Protein AF-A0A9D7XNA3-F1 (afdb_monomer_lite)

Structure (mmCIF, N/CA/C/O backbone):
data_AF-A0A9D7XNA3-F1
#
_entry.id   AF-A0A9D7XNA3-F1
#
loop_
_atom_site.group_PDB
_atom_site.id
_atom_site.type_symbol
_atom_site.label_atom_id
_atom_site.label_alt_id
_atom_site.label_comp_id
_atom_site.label_asym_id
_atom_site.label_entity_id
_atom_site.label_seq_id
_atom_site.pdbx_PDB_ins_code
_atom_site.Cartn_x
_atom_site.Cartn_y
_atom_site.Cartn_z
_atom_site.occupancy
_atom_site.B_iso_or_equiv
_atom_site.auth_seq_id
_atom_site.auth_comp_id
_atom_site.auth_asym_id
_atom_site.auth_atom_id
_atom_site.pdbx_PDB_model_num
ATOM 1 N N . MET A 1 1 ? -0.626 -13.676 82.613 1.00 50.66 1 MET A N 1
ATOM 2 C CA . MET A 1 1 ? -0.462 -15.024 82.026 1.00 50.66 1 MET A CA 1
ATOM 3 C C . MET A 1 1 ? -0.026 -14.857 80.571 1.00 50.66 1 MET A C 1
ATOM 5 O O . MET A 1 1 ? -0.817 -14.361 79.783 1.00 50.66 1 MET A O 1
ATOM 9 N N . LYS A 1 2 ? 1.247 -15.118 80.228 1.00 54.44 2 LYS A N 1
ATOM 10 C CA . LYS A 1 2 ? 1.756 -14.980 78.846 1.00 54.44 2 LYS A CA 1
ATOM 11 C C . LYS A 1 2 ? 1.505 -16.292 78.104 1.00 54.44 2 LYS A C 1
ATOM 13 O O . LYS A 1 2 ? 2.104 -17.305 78.446 1.00 54.44 2 LYS A O 1
ATOM 18 N N . ILE A 1 3 ? 0.608 -16.273 77.123 1.00 65.31 3 ILE A N 1
ATOM 19 C CA . ILE A 1 3 ? 0.378 -17.411 76.230 1.00 65.31 3 ILE A CA 1
ATOM 20 C C . ILE A 1 3 ? 1.562 -17.462 75.260 1.00 65.31 3 ILE A C 1
ATOM 22 O O . ILE A 1 3 ? 1.722 -16.564 74.436 1.00 65.31 3 ILE A O 1
ATOM 26 N N . ILE A 1 4 ? 2.424 -18.471 75.397 1.00 68.06 4 ILE A N 1
ATOM 27 C CA . ILE A 1 4 ? 3.551 -18.695 74.486 1.00 68.06 4 ILE A CA 1
ATOM 28 C C . ILE A 1 4 ? 3.052 -19.623 73.370 1.00 68.06 4 ILE A C 1
ATOM 30 O O . ILE A 1 4 ? 2.702 -20.770 73.657 1.00 68.06 4 ILE A O 1
ATOM 34 N N . PRO A 1 5 ? 2.968 -19.157 72.113 1.00 64.31 5 PRO A N 1
ATOM 35 C CA . PRO A 1 5 ? 2.476 -19.977 71.015 1.00 64.31 5 PRO A CA 1
ATOM 36 C C . PRO A 1 5 ? 3.423 -21.149 70.726 1.00 64.31 5 PRO A C 1
ATOM 38 O O . PRO A 1 5 ? 4.647 -21.022 70.759 1.00 64.31 5 PRO A O 1
ATOM 41 N N . ASN A 1 6 ? 2.836 -22.309 70.432 1.00 73.12 6 ASN A N 1
ATOM 42 C CA . ASN A 1 6 ? 3.562 -23.549 70.183 1.00 73.12 6 ASN A CA 1
ATOM 43 C C . ASN A 1 6 ? 4.406 -23.433 68.900 1.00 73.12 6 ASN A C 1
ATOM 45 O O . ASN A 1 6 ? 3.877 -23.255 67.800 1.00 73.12 6 ASN A O 1
ATOM 49 N N . SER A 1 7 ? 5.725 -23.575 69.037 1.00 72.75 7 SER A N 1
ATOM 50 C CA . SER A 1 7 ? 6.695 -23.422 67.946 1.00 72.75 7 SER A CA 1
ATOM 51 C C . SER A 1 7 ? 6.478 -24.404 66.789 1.00 72.75 7 SER A C 1
ATOM 53 O O . SER A 1 7 ? 6.861 -24.108 65.657 1.00 72.75 7 SER A O 1
ATOM 55 N N . ARG A 1 8 ? 5.806 -25.541 67.030 1.00 74.00 8 ARG A N 1
ATOM 56 C CA . ARG A 1 8 ? 5.407 -26.483 65.970 1.00 74.00 8 ARG A CA 1
ATOM 57 C C . ARG A 1 8 ? 4.302 -25.925 65.068 1.00 74.00 8 ARG A C 1
ATOM 59 O O . ARG A 1 8 ? 4.358 -26.133 63.861 1.00 74.00 8 ARG A O 1
ATOM 66 N N . ILE A 1 9 ? 3.351 -25.174 65.627 1.00 72.25 9 ILE A N 1
ATOM 67 C CA . ILE A 1 9 ? 2.235 -24.567 64.879 1.00 72.25 9 ILE A CA 1
ATOM 68 C C . ILE A 1 9 ? 2.743 -23.389 64.037 1.00 72.25 9 ILE A C 1
ATOM 70 O O . ILE A 1 9 ? 2.392 -23.269 62.866 1.00 72.25 9 ILE A O 1
ATOM 74 N N . LEU A 1 10 ? 3.648 -22.576 64.594 1.00 70.12 10 LEU A N 1
ATOM 75 C CA . LEU A 1 10 ? 4.296 -21.474 63.871 1.00 70.12 10 LEU A CA 1
ATOM 76 C C . LEU A 1 10 ? 5.138 -21.967 62.684 1.00 70.12 10 LEU A C 1
ATOM 78 O O . LEU A 1 10 ? 5.072 -21.387 61.604 1.00 70.12 10 LEU A O 1
ATOM 82 N N . ARG A 1 11 ? 5.888 -23.066 62.852 1.00 72.00 11 ARG A N 1
ATOM 83 C CA . ARG A 1 11 ? 6.677 -23.672 61.764 1.00 72.00 11 ARG A CA 1
ATOM 84 C C . ARG A 1 11 ? 5.796 -24.279 60.671 1.00 72.00 11 ARG A C 1
ATOM 86 O O . ARG A 1 11 ? 6.085 -24.076 59.497 1.00 72.00 11 ARG A O 1
ATOM 93 N N . ALA A 1 12 ? 4.715 -24.971 61.039 1.00 73.12 12 ALA A N 1
ATOM 94 C CA . ALA A 1 12 ? 3.768 -25.529 60.072 1.00 73.12 12 ALA A CA 1
ATOM 95 C C . ALA A 1 12 ? 3.065 -24.429 59.258 1.00 73.12 12 ALA A C 1
ATOM 97 O O . ALA A 1 12 ? 2.968 -24.543 58.039 1.00 73.12 12 ALA A O 1
ATOM 98 N N . GLY A 1 13 ? 2.659 -23.331 59.909 1.00 71.69 13 GLY A N 1
ATOM 99 C CA . GLY A 1 13 ? 2.081 -22.169 59.232 1.00 71.69 13 GLY A CA 1
ATOM 100 C C . GLY A 1 13 ? 3.051 -21.503 58.254 1.00 71.69 13 GLY A C 1
ATOM 101 O O . GLY A 1 13 ? 2.657 -21.159 57.145 1.00 71.69 13 GLY A O 1
ATOM 102 N N . PHE A 1 14 ? 4.333 -21.387 58.618 1.00 74.00 14 PHE A N 1
ATOM 103 C CA . PHE A 1 14 ? 5.354 -20.792 57.748 1.00 74.00 14 PHE A CA 1
ATOM 104 C C . PHE A 1 14 ? 5.654 -21.650 56.507 1.00 74.00 14 PHE A C 1
ATOM 106 O O . PHE A 1 14 ? 5.863 -21.105 55.428 1.00 74.00 14 PHE A O 1
ATOM 113 N N . ILE A 1 15 ? 5.633 -22.983 56.641 1.00 76.56 15 ILE A N 1
ATOM 114 C CA . ILE A 1 15 ? 5.805 -23.925 55.519 1.00 76.56 15 ILE A CA 1
ATOM 115 C C . ILE A 1 15 ? 4.585 -23.902 54.584 1.00 76.56 15 ILE A C 1
ATOM 117 O O . ILE A 1 15 ? 4.739 -23.948 53.367 1.00 76.56 15 ILE A O 1
ATOM 121 N N . LEU A 1 16 ? 3.369 -23.791 55.130 1.00 73.50 16 LEU A N 1
ATOM 122 C CA . LEU A 1 16 ? 2.151 -23.695 54.319 1.00 73.50 16 LEU A CA 1
ATOM 123 C C . LEU A 1 16 ? 2.076 -22.362 53.558 1.00 73.50 16 LEU A C 1
ATOM 125 O O . LEU A 1 16 ? 1.731 -22.347 52.378 1.00 73.50 16 LEU A O 1
ATOM 129 N N . LEU A 1 17 ? 2.444 -21.253 54.209 1.00 70.75 17 LEU A N 1
ATOM 130 C CA . LEU A 1 17 ? 2.436 -19.921 53.600 1.00 70.75 17 LEU A CA 1
ATOM 131 C C . LEU A 1 17 ? 3.502 -19.786 52.498 1.00 70.75 17 LEU A C 1
ATOM 133 O O . LEU A 1 17 ? 3.235 -19.184 51.460 1.00 70.75 17 LEU A O 1
ATOM 137 N N . SER A 1 18 ? 4.685 -20.385 52.682 1.00 68.81 18 SER A N 1
ATOM 138 C CA . SER A 1 18 ? 5.731 -20.405 51.652 1.00 68.81 18 SER A CA 1
ATOM 139 C C . SER A 1 18 ? 5.371 -21.310 50.468 1.00 68.81 18 SER A C 1
ATOM 141 O O . SER A 1 18 ? 5.602 -20.921 49.324 1.00 68.81 18 SER A O 1
ATOM 143 N N . ALA A 1 19 ? 4.722 -22.456 50.703 1.00 68.56 19 ALA A N 1
ATOM 144 C CA . ALA A 1 19 ? 4.216 -23.319 49.633 1.00 68.56 19 ALA A CA 1
ATOM 145 C C . ALA A 1 19 ? 3.132 -22.628 48.777 1.00 68.56 19 ALA A C 1
ATOM 147 O O . ALA A 1 19 ? 3.155 -22.739 47.551 1.00 68.56 19 ALA A O 1
ATOM 148 N N . LEU A 1 20 ? 2.236 -21.851 49.399 1.00 65.81 20 LEU A N 1
ATOM 149 C CA . LEU A 1 20 ? 1.234 -21.025 48.707 1.00 65.81 20 LEU A CA 1
ATOM 150 C C . LEU A 1 20 ? 1.870 -19.919 47.847 1.00 65.81 20 LEU A C 1
ATOM 152 O O . LEU A 1 20 ? 1.400 -19.651 46.741 1.00 65.81 20 LEU A O 1
ATOM 156 N N . PHE A 1 21 ? 2.971 -19.318 48.308 1.00 62.66 21 PHE A N 1
ATOM 157 C CA . PHE A 1 21 ? 3.689 -18.287 47.552 1.00 62.66 21 PHE A CA 1
ATOM 158 C C . PHE A 1 21 ? 4.402 -18.858 46.310 1.00 62.66 21 PHE A C 1
ATOM 160 O O . PHE A 1 21 ? 4.405 -18.232 45.250 1.00 62.66 21 PHE A O 1
ATOM 167 N N . ILE A 1 22 ? 4.941 -20.081 46.401 1.00 61.72 22 ILE A N 1
ATOM 168 C CA . ILE A 1 22 ? 5.586 -20.777 45.271 1.00 61.72 22 ILE A CA 1
ATOM 169 C C . ILE A 1 22 ? 4.543 -21.234 44.231 1.00 61.72 22 ILE A C 1
ATOM 171 O O . ILE A 1 22 ? 4.798 -21.163 43.025 1.00 61.72 22 ILE A O 1
ATOM 175 N N . PHE A 1 23 ? 3.341 -21.628 44.669 1.00 60.78 23 PHE A N 1
ATOM 176 C CA . PHE A 1 23 ? 2.244 -22.008 43.767 1.00 60.78 23 PHE A CA 1
ATOM 177 C C . PHE A 1 23 ? 1.647 -20.802 43.017 1.00 60.78 23 PHE A C 1
ATOM 179 O O . PHE A 1 23 ? 1.258 -20.916 41.857 1.00 60.78 23 PHE A O 1
ATOM 186 N N . SER A 1 24 ? 1.633 -19.612 43.632 1.00 61.19 24 SER A N 1
ATOM 187 C CA . SER A 1 24 ? 1.176 -18.386 42.960 1.00 61.19 24 SER A CA 1
ATOM 188 C C . SER A 1 24 ? 2.161 -17.879 41.899 1.00 61.19 24 SER A C 1
ATOM 190 O O . SER A 1 24 ? 1.745 -17.229 40.944 1.00 61.19 24 SER A O 1
ATOM 192 N N . CYS A 1 25 ? 3.456 -18.184 42.031 1.00 54.12 25 CYS A N 1
ATOM 193 C CA . CYS A 1 25 ? 4.486 -17.721 41.095 1.00 54.12 25 CYS A CA 1
ATOM 194 C C . CYS A 1 25 ? 4.541 -18.550 39.793 1.00 54.12 25 CYS A C 1
ATOM 196 O O . CYS A 1 25 ? 5.100 -18.114 38.793 1.00 54.12 25 CYS A O 1
ATOM 198 N N . SER A 1 26 ? 3.925 -19.736 39.772 1.00 58.50 26 SER A N 1
ATOM 199 C CA . SER A 1 26 ? 3.979 -20.673 38.638 1.00 58.50 26 SER A CA 1
ATOM 200 C C . SER A 1 26 ? 2.817 -20.535 37.638 1.00 58.50 26 SER A C 1
ATOM 202 O O . SER A 1 26 ? 2.764 -21.276 36.659 1.00 58.50 26 SER A O 1
ATOM 204 N N . THR A 1 27 ? 1.908 -19.569 37.831 1.00 60.38 27 THR A N 1
ATOM 205 C CA . THR A 1 27 ? 0.751 -19.340 36.935 1.00 60.38 27 THR A CA 1
ATOM 206 C C . THR A 1 27 ? 0.835 -18.067 36.093 1.00 60.38 27 THR A C 1
ATOM 208 O O . THR A 1 27 ? -0.020 -17.846 35.237 1.00 60.38 27 THR A O 1
ATOM 211 N N . LEU A 1 28 ? 1.899 -17.272 36.234 1.00 58.75 28 LEU A N 1
ATOM 212 C CA . LEU A 1 28 ? 2.207 -16.201 35.287 1.00 58.75 28 LEU A CA 1
ATOM 213 C C . LEU A 1 28 ? 2.876 -16.803 34.048 1.00 58.75 28 LEU A C 1
ATOM 215 O O . LEU A 1 28 ? 4.090 -16.733 33.867 1.00 58.75 28 LEU A O 1
ATOM 219 N N . LYS A 1 29 ? 2.069 -17.405 33.172 1.00 54.81 29 LYS A N 1
ATOM 220 C CA . LYS A 1 29 ? 2.474 -17.557 31.777 1.00 54.81 29 LYS A CA 1
ATOM 221 C C . LYS A 1 29 ? 2.538 -16.153 31.189 1.00 54.81 29 LYS A C 1
ATOM 223 O O . LYS A 1 29 ? 1.509 -15.520 30.969 1.00 54.81 29 LYS A O 1
ATOM 228 N N . TRP A 1 30 ? 3.752 -15.659 30.971 1.00 46.28 30 TRP A N 1
ATOM 229 C CA . TRP A 1 30 ? 3.968 -14.580 30.022 1.00 46.28 30 TRP A CA 1
ATOM 230 C C . TRP A 1 30 ? 3.595 -15.137 28.651 1.00 46.28 30 TRP A C 1
ATOM 232 O O . TRP A 1 30 ? 4.403 -15.792 27.994 1.00 46.28 30 TRP A O 1
ATOM 242 N N . GLU A 1 31 ? 2.338 -14.953 28.257 1.00 51.53 31 GLU A N 1
ATOM 243 C CA . GLU A 1 31 ? 1.930 -15.108 26.871 1.00 51.53 31 GLU A CA 1
ATOM 244 C C . GLU A 1 31 ? 2.642 -13.981 26.125 1.00 51.53 31 GLU A C 1
ATOM 246 O O . GLU A 1 31 ? 2.131 -12.870 25.978 1.00 51.53 31 GLU A O 1
ATOM 251 N N . SER A 1 32 ? 3.883 -14.229 25.700 1.00 50.12 32 SER A N 1
ATOM 252 C CA . SER A 1 32 ? 4.392 -13.476 24.577 1.00 50.12 32 SER A CA 1
ATOM 253 C C . SER A 1 32 ? 3.394 -13.770 23.474 1.00 50.12 32 SER A C 1
ATOM 255 O O . SER A 1 32 ? 3.330 -14.900 22.987 1.00 50.12 32 SER A O 1
ATOM 257 N N . THR A 1 33 ? 2.613 -12.778 23.073 1.00 54.09 33 THR A N 1
ATOM 258 C CA . THR A 1 33 ? 2.1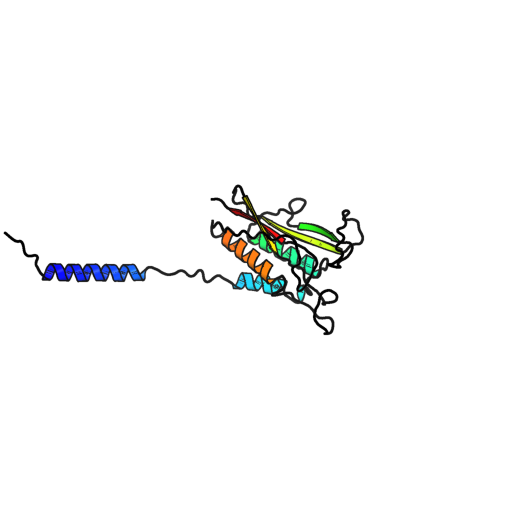33 -12.732 21.702 1.00 54.09 33 THR A CA 1
ATOM 259 C C . THR A 1 33 ? 3.400 -12.650 20.853 1.00 54.09 33 THR A C 1
ATOM 261 O O . THR A 1 33 ? 3.827 -11.561 20.480 1.00 54.09 33 THR A O 1
ATOM 264 N N . ALA A 1 34 ? 4.094 -13.780 20.685 1.00 48.84 34 ALA A N 1
ATOM 265 C CA . ALA A 1 34 ? 5.086 -13.970 19.654 1.00 48.84 34 ALA A CA 1
ATOM 266 C C . ALA A 1 34 ? 4.264 -13.789 18.393 1.00 48.84 34 ALA A C 1
ATOM 268 O O . ALA A 1 34 ? 3.437 -14.629 18.037 1.00 48.84 34 ALA A O 1
ATOM 269 N N . THR A 1 35 ? 4.333 -12.570 17.888 1.00 52.84 35 THR A N 1
ATOM 270 C CA . THR A 1 35 ? 3.519 -12.102 16.794 1.00 52.84 35 THR A CA 1
ATOM 271 C C . THR A 1 35 ? 3.779 -13.016 15.623 1.00 52.84 35 THR A C 1
ATOM 273 O O . THR A 1 35 ? 4.899 -13.497 15.425 1.00 52.84 35 THR A O 1
ATOM 276 N N . ASP A 1 36 ? 2.721 -13.325 14.884 1.00 60.00 36 ASP A N 1
ATOM 277 C CA . ASP A 1 36 ? 2.883 -14.026 13.630 1.00 60.00 36 ASP A CA 1
ATOM 278 C C . ASP A 1 36 ? 3.481 -13.047 12.608 1.00 60.00 36 ASP A C 1
ATOM 280 O O . ASP A 1 36 ? 2.840 -12.660 11.635 1.00 60.00 36 ASP A O 1
ATOM 284 N N . ASP A 1 37 ? 4.734 -12.629 12.839 1.00 63.75 37 ASP A N 1
ATOM 285 C CA . ASP A 1 37 ? 5.513 -11.726 11.988 1.00 63.75 37 ASP A CA 1
ATOM 286 C C . ASP A 1 37 ? 5.605 -12.270 10.552 1.00 63.75 37 ASP A C 1
ATOM 288 O O . ASP A 1 37 ? 6.003 -11.553 9.633 1.00 63.75 37 ASP A O 1
ATOM 292 N N . ARG A 1 38 ? 5.190 -13.529 10.321 1.00 80.88 38 ARG A N 1
ATOM 293 C CA . ARG A 1 38 ? 5.015 -14.107 8.989 1.00 80.88 38 ARG A CA 1
ATOM 294 C C . ARG A 1 38 ? 4.089 -13.260 8.124 1.00 80.88 38 ARG A C 1
ATOM 296 O O . ARG A 1 38 ? 4.372 -13.157 6.934 1.00 80.88 38 ARG A O 1
ATOM 303 N N . GLN A 1 39 ? 3.030 -12.646 8.665 1.00 91.69 39 GLN A N 1
ATOM 304 C CA . GLN A 1 39 ? 2.119 -11.850 7.836 1.00 91.69 39 GLN A CA 1
ATOM 305 C C . GLN A 1 39 ? 2.746 -10.515 7.419 1.00 91.69 39 GLN A C 1
ATOM 307 O O . GLN A 1 39 ? 2.755 -10.211 6.227 1.00 91.69 39 GLN A O 1
ATOM 312 N N . MET A 1 40 ? 3.350 -9.766 8.348 1.00 90.88 40 MET A N 1
ATOM 313 C CA . MET A 1 40 ? 4.076 -8.534 8.015 1.00 90.88 40 MET A CA 1
ATOM 314 C C . MET A 1 40 ? 5.215 -8.808 7.022 1.00 90.88 40 MET A C 1
ATOM 316 O O . MET A 1 40 ? 5.355 -8.110 6.017 1.00 90.88 40 MET A O 1
ATOM 320 N N . LEU A 1 41 ? 6.006 -9.859 7.256 1.00 94.00 41 LEU A N 1
ATOM 321 C CA . LEU A 1 41 ? 7.066 -10.264 6.332 1.00 94.00 41 LEU A CA 1
ATOM 322 C C . LEU A 1 41 ? 6.507 -10.715 4.979 1.00 94.00 41 LEU A C 1
ATOM 324 O O . LEU A 1 41 ? 7.141 -10.459 3.956 1.00 94.00 41 LEU A O 1
ATOM 328 N N . SER A 1 42 ? 5.331 -11.349 4.939 1.00 96.06 42 SER A N 1
ATOM 329 C CA . SER A 1 42 ? 4.644 -11.702 3.692 1.00 96.06 42 SER A CA 1
ATOM 330 C C . SER A 1 42 ? 4.208 -10.456 2.919 1.00 96.06 42 SER A C 1
ATOM 332 O O . SER A 1 42 ? 4.465 -10.378 1.716 1.00 96.06 42 SER A O 1
ATOM 334 N N . ASP A 1 43 ? 3.650 -9.460 3.611 1.00 95.75 43 ASP A N 1
ATOM 335 C CA . ASP A 1 43 ? 3.249 -8.177 3.033 1.00 95.75 43 ASP A CA 1
ATOM 336 C C . ASP A 1 43 ? 4.463 -7.450 2.429 1.00 95.75 43 ASP A C 1
ATOM 338 O O . ASP A 1 43 ? 4.445 -7.083 1.251 1.00 95.75 43 ASP A O 1
ATOM 342 N N . ILE A 1 44 ? 5.562 -7.342 3.185 1.00 96.12 44 ILE A N 1
ATOM 343 C CA . ILE A 1 44 ? 6.822 -6.750 2.707 1.00 96.12 44 ILE A CA 1
ATOM 344 C C . ILE A 1 44 ? 7.376 -7.545 1.520 1.00 96.12 44 ILE A C 1
ATOM 346 O O . ILE A 1 44 ? 7.751 -6.956 0.509 1.00 96.12 44 ILE A O 1
ATOM 350 N N . SER A 1 45 ? 7.398 -8.878 1.603 1.00 96.81 45 SER A N 1
ATOM 351 C CA . SER A 1 45 ? 7.947 -9.741 0.548 1.00 96.81 45 SER A CA 1
ATOM 352 C C . SER A 1 45 ? 7.155 -9.644 -0.752 1.00 96.81 45 SER A C 1
ATOM 354 O O . SER A 1 45 ? 7.741 -9.644 -1.835 1.00 96.81 45 SER A O 1
ATOM 356 N N . PHE A 1 46 ? 5.824 -9.559 -0.672 1.00 97.69 46 PHE A N 1
ATOM 357 C CA . PHE A 1 46 ? 4.984 -9.369 -1.848 1.00 97.69 46 PHE A CA 1
ATOM 358 C C . PHE A 1 46 ? 5.240 -8.001 -2.478 1.00 97.69 46 PHE A C 1
ATOM 360 O O . PHE A 1 46 ? 5.500 -7.919 -3.686 1.00 97.69 46 PHE A O 1
ATOM 367 N N . LEU A 1 47 ? 5.203 -6.944 -1.662 1.00 95.94 47 LEU A N 1
ATOM 368 C CA . LEU A 1 47 ? 5.415 -5.578 -2.121 1.00 95.94 47 LEU A CA 1
ATOM 369 C C . LEU A 1 47 ? 6.805 -5.434 -2.741 1.00 95.94 47 LEU A C 1
ATOM 371 O O . LEU A 1 47 ? 6.913 -4.932 -3.852 1.00 95.94 47 LEU A O 1
ATOM 375 N N . ALA A 1 48 ? 7.845 -5.984 -2.121 1.00 96.88 48 ALA A N 1
ATOM 376 C CA . ALA A 1 48 ? 9.216 -5.975 -2.623 1.00 96.88 48 ALA A CA 1
ATOM 377 C C . ALA A 1 48 ? 9.512 -7.038 -3.700 1.00 96.88 48 ALA A C 1
ATOM 379 O O . ALA A 1 48 ? 10.670 -7.269 -4.042 1.00 96.88 48 ALA A O 1
ATOM 380 N N . SER A 1 49 ? 8.504 -7.721 -4.246 1.00 97.44 49 SER A N 1
ATOM 381 C CA . SER A 1 49 ? 8.753 -8.785 -5.218 1.00 97.44 49 SER A CA 1
ATOM 382 C C . SER A 1 49 ? 9.054 -8.250 -6.622 1.00 97.44 49 SER A C 1
ATOM 384 O O . SER A 1 49 ? 8.438 -7.295 -7.106 1.00 97.44 49 SER A O 1
ATOM 386 N N . ASN A 1 50 ? 9.894 -8.982 -7.364 1.00 96.75 50 ASN A N 1
ATOM 387 C CA . ASN A 1 50 ? 10.166 -8.716 -8.784 1.00 96.75 50 ASN A CA 1
ATOM 388 C C . ASN A 1 50 ? 8.886 -8.691 -9.649 1.00 96.75 50 ASN A C 1
ATOM 390 O O . ASN A 1 50 ? 8.875 -8.088 -10.723 1.00 96.75 50 ASN A O 1
ATOM 394 N N . LYS A 1 51 ? 7.788 -9.313 -9.187 1.00 97.00 51 LYS A N 1
ATOM 395 C CA . LYS A 1 51 ? 6.480 -9.300 -9.869 1.00 97.00 51 LYS A CA 1
ATOM 396 C C . LYS A 1 51 ? 5.923 -7.884 -10.018 1.00 97.00 51 LYS A C 1
ATOM 398 O O . LYS A 1 51 ? 5.200 -7.619 -10.979 1.00 97.00 51 LYS A O 1
ATOM 403 N N . LEU A 1 52 ? 6.262 -6.995 -9.084 1.00 95.75 52 LEU A N 1
ATOM 404 C CA . LEU A 1 52 ? 5.823 -5.603 -9.074 1.00 95.75 52 LEU A CA 1
ATOM 405 C C . LEU A 1 52 ? 6.833 -4.655 -9.728 1.00 95.75 52 LEU A C 1
ATOM 407 O O . LEU A 1 52 ? 6.571 -3.459 -9.811 1.00 95.75 52 LEU A O 1
ATOM 411 N N . LYS A 1 53 ? 7.960 -5.181 -10.234 1.00 94.94 53 LYS A N 1
ATOM 412 C CA . LYS A 1 53 ? 8.951 -4.446 -11.039 1.00 94.94 53 LYS A CA 1
ATOM 413 C C . LYS A 1 53 ? 9.356 -3.099 -10.420 1.00 94.94 53 LYS A C 1
ATOM 415 O O . LYS A 1 53 ? 9.484 -2.110 -11.132 1.00 94.94 53 LYS A O 1
ATOM 420 N N . GLY A 1 54 ? 9.495 -3.068 -9.094 1.00 90.12 54 GLY A N 1
ATOM 421 C CA . GLY A 1 54 ? 9.902 -1.892 -8.326 1.00 90.12 54 GLY A CA 1
ATOM 422 C C . GLY A 1 54 ? 8.892 -0.747 -8.240 1.00 90.12 54 GLY A C 1
ATOM 423 O O . GLY A 1 54 ? 9.256 0.319 -7.768 1.00 90.12 54 GLY A O 1
ATOM 424 N N . ARG A 1 55 ? 7.635 -0.958 -8.657 1.00 91.62 55 ARG A N 1
ATOM 425 C CA . ARG A 1 55 ? 6.479 -0.108 -8.311 1.00 91.62 55 ARG A CA 1
ATOM 426 C C . ARG A 1 55 ? 6.654 1.386 -8.613 1.00 91.62 55 ARG A C 1
ATOM 428 O O . ARG A 1 55 ? 6.192 2.210 -7.838 1.00 91.62 55 ARG A O 1
ATOM 435 N N . THR A 1 56 ? 7.280 1.761 -9.729 1.00 87.50 56 THR A N 1
ATOM 436 C CA . THR A 1 56 ? 7.331 3.183 -10.120 1.00 87.50 56 THR A CA 1
ATOM 437 C C . THR A 1 56 ? 5.937 3.764 -10.240 1.00 87.50 56 THR A C 1
ATOM 439 O O . THR A 1 56 ? 5.030 3.078 -10.717 1.00 87.50 56 THR A O 1
ATOM 442 N N . PHE A 1 57 ? 5.781 5.021 -9.836 1.00 83.56 57 PHE A N 1
ATOM 443 C CA . PHE A 1 57 ? 4.528 5.749 -9.949 1.00 83.56 57 PHE A CA 1
ATOM 444 C C . PHE A 1 57 ? 3.864 5.579 -11.323 1.00 83.56 57 PHE A C 1
ATOM 446 O O . PHE A 1 57 ? 4.500 5.746 -12.366 1.00 83.56 57 PHE A O 1
ATOM 453 N N . GLY A 1 58 ? 2.585 5.203 -11.304 1.00 80.94 58 GLY A N 1
ATOM 454 C CA . GLY A 1 58 ? 1.764 4.953 -12.487 1.00 80.94 58 GLY A CA 1
ATOM 455 C C . GLY A 1 58 ? 2.166 3.755 -13.341 1.00 80.94 58 GLY A C 1
ATOM 456 O O . GLY A 1 58 ? 1.619 3.540 -14.423 1.00 80.94 58 GLY A O 1
ATOM 457 N N . SER A 1 59 ? 3.101 2.933 -12.866 1.00 87.44 59 SER A N 1
ATOM 458 C CA . SER A 1 59 ? 3.383 1.644 -13.485 1.00 87.44 59 SER A CA 1
ATOM 459 C C . SER A 1 59 ? 2.289 0.619 -13.153 1.00 87.44 59 SER A C 1
ATOM 461 O O . SER A 1 59 ? 1.666 0.678 -12.091 1.00 87.44 59 SER A O 1
ATOM 463 N N . PRO A 1 60 ? 2.130 -0.439 -13.970 1.00 93.31 60 PRO A N 1
ATOM 464 C CA . PRO A 1 60 ? 1.293 -1.582 -13.602 1.00 93.31 60 PRO A CA 1
ATOM 465 C C . PRO A 1 60 ? 1.699 -2.246 -12.273 1.00 93.31 60 PRO A C 1
ATOM 467 O O . PRO A 1 60 ? 0.893 -2.946 -11.664 1.00 93.31 60 PRO A O 1
ATOM 470 N N . GLY A 1 61 ? 2.957 -2.079 -11.845 1.00 93.62 61 GLY A N 1
ATOM 471 C CA . GLY A 1 61 ? 3.457 -2.576 -10.565 1.00 93.62 61 GLY A CA 1
ATOM 472 C C . GLY A 1 61 ? 2.926 -1.785 -9.372 1.00 93.62 61 GLY A C 1
ATOM 473 O O . GLY A 1 61 ? 2.536 -2.391 -8.379 1.00 93.62 61 GLY A O 1
ATOM 474 N N . GLU A 1 62 ? 2.862 -0.457 -9.494 1.00 90.50 62 GLU A N 1
ATOM 475 C CA . GLU A 1 62 ? 2.259 0.433 -8.494 1.00 90.50 62 GLU A CA 1
ATOM 476 C C . GLU A 1 62 ? 0.762 0.148 -8.355 1.00 90.50 62 GLU A C 1
ATOM 478 O O . GLU A 1 62 ? 0.289 -0.080 -7.243 1.00 90.50 62 GLU A O 1
ATOM 483 N N . LEU A 1 63 ? 0.037 0.005 -9.469 1.00 90.50 63 LEU A N 1
ATOM 484 C CA . LEU A 1 63 ? -1.376 -0.368 -9.418 1.00 90.50 63 LEU A CA 1
ATOM 485 C C . LEU A 1 63 ? -1.558 -1.714 -8.698 1.00 90.50 63 LEU A C 1
ATOM 487 O O . LEU A 1 63 ? -2.267 -1.787 -7.700 1.00 90.50 63 LEU A O 1
ATOM 491 N N . LYS A 1 64 ? -0.839 -2.770 -9.082 1.00 96.44 64 LYS A N 1
ATOM 492 C CA . LYS A 1 64 ? -0.946 -4.066 -8.384 1.00 96.44 64 LYS A CA 1
ATOM 493 C C . LYS A 1 64 ? -0.614 -3.988 -6.890 1.00 96.44 64 LYS A C 1
ATOM 495 O O . LYS A 1 64 ? -1.237 -4.692 -6.098 1.00 96.44 64 LYS A O 1
ATOM 500 N N . ALA A 1 65 ? 0.346 -3.149 -6.502 1.00 94.50 65 ALA A N 1
ATOM 501 C CA . ALA A 1 65 ? 0.654 -2.901 -5.097 1.00 94.50 65 ALA A CA 1
ATOM 502 C C . ALA A 1 65 ? -0.527 -2.236 -4.375 1.00 94.50 65 ALA A C 1
ATOM 504 O O . ALA A 1 65 ? -0.921 -2.687 -3.303 1.00 94.50 65 ALA A O 1
ATOM 505 N N . GLY A 1 66 ? -1.145 -1.225 -4.989 1.00 92.75 66 GLY A N 1
ATOM 506 C CA . GLY A 1 66 ? -2.320 -0.565 -4.429 1.00 92.75 66 GLY A CA 1
ATOM 507 C C . GLY A 1 66 ? -3.516 -1.510 -4.250 1.00 92.75 66 GLY A C 1
ATOM 508 O O . GLY A 1 66 ? -4.166 -1.482 -3.206 1.00 92.75 66 GLY A O 1
ATOM 509 N N . ASP A 1 67 ? -3.772 -2.398 -5.219 1.00 96.25 67 ASP A N 1
ATOM 510 C CA . ASP A 1 67 ? -4.839 -3.409 -5.110 1.00 96.25 67 ASP A CA 1
ATOM 511 C C . ASP A 1 67 ? -4.559 -4.402 -3.979 1.00 96.25 67 ASP A C 1
ATOM 513 O O . ASP A 1 67 ? -5.467 -4.776 -3.237 1.00 96.25 67 ASP A O 1
ATOM 517 N N . TYR A 1 68 ? -3.294 -4.799 -3.813 1.00 96.88 68 TYR A N 1
ATOM 518 C CA . TYR A 1 68 ? -2.878 -5.657 -2.709 1.00 96.88 68 TYR A CA 1
ATOM 519 C C . TYR A 1 68 ? -3.148 -5.003 -1.352 1.00 96.88 68 TYR A C 1
ATOM 521 O O . TYR A 1 68 ? -3.774 -5.620 -0.492 1.00 96.88 68 TYR A O 1
ATOM 529 N N . ILE A 1 69 ? -2.738 -3.743 -1.174 1.00 95.50 69 ILE A N 1
ATOM 530 C CA . ILE A 1 69 ? -2.938 -3.000 0.078 1.00 95.50 69 ILE A CA 1
ATOM 531 C C . ILE A 1 69 ? -4.433 -2.832 0.370 1.00 95.50 69 ILE A C 1
ATOM 533 O O . ILE A 1 69 ? -4.866 -3.085 1.492 1.00 95.50 69 ILE A O 1
ATOM 537 N N . ALA A 1 70 ? -5.244 -2.487 -0.635 1.00 92.75 70 ALA A N 1
ATOM 538 C CA . ALA A 1 70 ? -6.697 -2.404 -0.491 1.00 92.75 70 ALA A CA 1
ATOM 539 C C . ALA A 1 70 ? -7.317 -3.756 -0.084 1.00 92.75 70 ALA A C 1
ATOM 541 O O . ALA A 1 70 ? -8.181 -3.809 0.793 1.00 92.75 70 ALA A O 1
ATOM 542 N N . GLY A 1 71 ? -6.836 -4.860 -0.665 1.00 94.56 71 GLY A N 1
ATOM 543 C CA . GLY A 1 71 ? -7.233 -6.214 -0.281 1.00 94.56 71 GLY A CA 1
ATOM 544 C C . GLY A 1 71 ? -6.858 -6.553 1.163 1.00 94.56 71 GLY A C 1
ATOM 545 O O . GLY A 1 71 ? -7.680 -7.103 1.898 1.00 94.56 71 GLY A O 1
ATOM 546 N N . ARG A 1 72 ? -5.656 -6.169 1.611 1.00 94.69 72 ARG A N 1
ATOM 547 C CA . ARG A 1 72 ? -5.237 -6.315 3.013 1.00 94.69 72 ARG A CA 1
ATOM 548 C C . ARG A 1 72 ? -6.102 -5.466 3.944 1.00 94.69 72 ARG A C 1
ATOM 550 O O . ARG A 1 72 ? -6.599 -5.994 4.933 1.00 94.69 72 ARG A O 1
ATOM 557 N N . PHE A 1 73 ? -6.389 -4.209 3.605 1.00 91.94 73 PHE A N 1
ATOM 558 C CA . PHE A 1 73 ? -7.317 -3.364 4.367 1.00 91.94 73 PHE A CA 1
ATOM 559 C C . PHE A 1 73 ? -8.705 -3.998 4.501 1.00 91.94 73 PHE A C 1
ATOM 561 O O . PHE A 1 73 ? -9.257 -4.032 5.602 1.00 91.94 73 PHE A O 1
ATOM 568 N N . GLN A 1 74 ? -9.242 -4.568 3.420 1.00 93.00 74 GLN A N 1
ATOM 569 C CA . GLN A 1 74 ? -10.514 -5.286 3.454 1.00 93.00 74 GLN A CA 1
ATOM 570 C C . GLN A 1 74 ? -10.459 -6.525 4.364 1.00 93.00 74 GLN A C 1
ATOM 572 O O . GLN A 1 74 ? -11.363 -6.720 5.175 1.00 93.00 74 GLN A O 1
ATOM 577 N N . GLN A 1 75 ? -9.403 -7.343 4.280 1.00 92.25 75 GLN A N 1
ATOM 578 C CA . GLN A 1 75 ? -9.211 -8.519 5.148 1.00 92.25 75 GLN A CA 1
ATOM 579 C C . GLN A 1 75 ? -9.120 -8.127 6.631 1.00 92.25 75 GLN A C 1
ATOM 581 O O . GLN A 1 75 ? -9.675 -8.793 7.512 1.00 92.25 75 GLN A O 1
ATOM 586 N N . LEU A 1 76 ? -8.466 -6.998 6.898 1.00 87.19 76 LEU A N 1
ATOM 587 C CA . LEU A 1 76 ? -8.341 -6.403 8.222 1.00 87.19 76 LEU A CA 1
ATOM 588 C C . LEU A 1 76 ? -9.622 -5.673 8.677 1.00 87.19 76 LEU A C 1
ATOM 590 O O . LEU A 1 76 ? -9.705 -5.264 9.830 1.00 87.19 76 LEU A O 1
ATOM 594 N N . GLY A 1 77 ? -10.654 -5.570 7.834 1.00 88.19 77 GLY A N 1
ATOM 595 C CA . GLY A 1 77 ? -11.957 -4.998 8.190 1.00 88.19 77 GLY A CA 1
ATOM 596 C C . GLY A 1 77 ? -11.994 -3.468 8.242 1.00 88.19 77 GLY A C 1
ATOM 597 O O . GLY A 1 77 ? -12.930 -2.894 8.805 1.00 88.19 77 GLY A O 1
ATOM 598 N N . LEU A 1 78 ? -10.996 -2.799 7.664 1.00 87.38 78 LEU A N 1
ATOM 599 C CA . LEU A 1 78 ? -10.998 -1.347 7.525 1.00 87.38 78 LEU A CA 1
ATOM 600 C C . LEU A 1 78 ? -12.129 -0.933 6.572 1.00 87.38 78 LEU A C 1
ATOM 602 O O . LEU A 1 78 ? -12.567 -1.703 5.716 1.00 87.38 78 LEU A O 1
ATOM 606 N N . GLN A 1 79 ? -12.542 0.328 6.663 1.00 87.12 79 GLN A N 1
ATOM 607 C CA . GLN A 1 79 ? -13.507 0.943 5.756 1.00 87.12 79 GLN A CA 1
ATOM 608 C C . GLN A 1 79 ? -12.822 1.810 4.691 1.00 87.12 79 GLN A C 1
ATOM 610 O O . GLN A 1 79 ? -11.884 2.542 5.025 1.00 87.12 79 GLN A O 1
ATOM 615 N N . PRO A 1 80 ? -13.294 1.780 3.434 1.00 86.69 80 PRO A N 1
ATOM 616 C CA . PRO A 1 80 ? -12.761 2.622 2.373 1.00 86.69 80 PRO A CA 1
ATOM 617 C C . PRO A 1 80 ? -13.028 4.106 2.631 1.00 86.69 80 PRO A C 1
ATOM 619 O O . PRO A 1 80 ? -14.125 4.498 3.049 1.00 86.69 80 PRO A O 1
ATOM 622 N N . LYS A 1 81 ? -12.026 4.952 2.355 1.00 84.44 81 LYS A N 1
ATOM 623 C CA . LYS A 1 81 ? -12.177 6.415 2.421 1.00 84.44 81 LYS A CA 1
ATOM 624 C C . LYS A 1 81 ? -11.572 7.185 1.247 1.00 84.44 81 LYS A C 1
ATOM 626 O O . LYS A 1 81 ? -11.332 8.384 1.358 1.00 84.44 81 LYS A O 1
ATOM 631 N N . GLY A 1 82 ? -11.365 6.493 0.134 1.00 78.62 82 GLY A N 1
ATOM 632 C CA . GLY A 1 82 ? -11.080 7.099 -1.156 1.00 78.62 82 GLY A CA 1
ATOM 633 C C . GLY A 1 82 ? -12.337 7.641 -1.841 1.00 78.62 82 GLY A C 1
ATOM 634 O O . GLY A 1 82 ? -13.396 7.837 -1.237 1.00 78.62 82 GLY A O 1
ATOM 635 N N . GLU A 1 83 ? -12.204 7.890 -3.134 1.00 81.69 83 GLU A N 1
ATOM 636 C CA . GLU A 1 83 ? -13.239 8.463 -3.986 1.00 81.69 83 GLU A CA 1
ATOM 637 C C . GLU A 1 83 ? -14.377 7.464 -4.206 1.00 81.69 83 GLU A C 1
ATOM 639 O O . GLU A 1 83 ? -14.152 6.257 -4.315 1.00 81.69 83 GLU A O 1
ATOM 644 N N . ASN A 1 84 ? -15.614 7.966 -4.272 1.00 90.94 84 ASN A N 1
ATOM 645 C CA . ASN A 1 84 ? -16.817 7.184 -4.589 1.00 90.94 84 ASN A CA 1
ATOM 646 C C . ASN A 1 84 ? -17.009 5.918 -3.726 1.00 90.94 84 ASN A C 1
ATOM 648 O O . ASN A 1 84 ? -17.541 4.915 -4.193 1.00 90.94 84 ASN A O 1
ATOM 652 N N . GLY A 1 85 ? -16.562 5.951 -2.465 1.00 86.69 85 GLY A N 1
ATOM 653 C CA . GLY A 1 85 ? -16.661 4.810 -1.547 1.00 86.69 85 GLY A CA 1
ATOM 654 C C . GLY A 1 85 ? -15.643 3.696 -1.812 1.00 86.69 85 GLY A C 1
ATOM 655 O O . GLY A 1 85 ? -15.780 2.605 -1.264 1.00 86.69 85 GLY A O 1
ATOM 656 N N . THR A 1 86 ? -14.625 3.955 -2.634 1.00 89.31 86 THR A N 1
ATOM 657 C CA . THR A 1 86 ? -13.526 3.022 -2.904 1.00 89.31 86 THR A CA 1
ATOM 658 C C . THR A 1 86 ? -12.346 3.244 -1.955 1.00 89.31 86 THR A C 1
ATOM 660 O O . THR A 1 86 ? -12.309 4.186 -1.163 1.00 89.31 86 THR A O 1
ATOM 663 N N . TRP A 1 87 ? -11.343 2.374 -2.044 1.00 84.06 87 TRP A N 1
ATOM 664 C CA . TRP A 1 87 ? -10.068 2.525 -1.343 1.00 84.06 87 TRP A CA 1
ATOM 665 C C . TRP A 1 87 ? -9.140 3.566 -1.967 1.00 84.06 87 TRP A C 1
ATOM 667 O O . TRP A 1 87 ? -8.125 3.901 -1.362 1.00 84.06 87 TRP A O 1
ATOM 677 N N . PHE A 1 88 ? -9.457 4.053 -3.164 1.00 84.88 88 PHE A N 1
ATOM 678 C CA . PHE A 1 88 ? -8.499 4.740 -4.013 1.00 84.88 88 PHE A CA 1
ATOM 679 C C . PHE A 1 88 ? -8.824 6.219 -4.145 1.00 84.88 88 PHE A C 1
ATOM 681 O O . PHE A 1 88 ? -9.980 6.604 -4.293 1.00 84.88 88 PHE A O 1
ATOM 688 N N . GLN A 1 89 ? -7.787 7.043 -4.117 1.00 81.19 89 GLN A N 1
ATOM 689 C CA . GLN A 1 89 ? -7.856 8.440 -4.530 1.00 81.19 89 GLN A CA 1
ATOM 690 C C . GLN A 1 89 ? -6.917 8.608 -5.718 1.00 81.19 89 GLN A C 1
ATOM 692 O O . GLN A 1 89 ? -5.721 8.342 -5.584 1.00 81.19 89 GLN A O 1
ATOM 697 N N . ALA A 1 90 ? -7.450 9.004 -6.871 1.00 79.06 90 ALA A N 1
ATOM 698 C CA . ALA A 1 90 ? -6.651 9.156 -8.077 1.00 79.06 90 ALA A CA 1
ATOM 699 C C . ALA A 1 90 ? -5.674 10.338 -7.966 1.00 79.06 90 ALA A C 1
ATOM 701 O O . ALA A 1 90 ? -6.004 11.397 -7.433 1.00 79.06 90 ALA A O 1
ATOM 702 N N . LEU A 1 91 ? -4.468 10.165 -8.511 1.00 73.81 91 LEU A N 1
ATOM 703 C CA . LEU A 1 91 ? -3.453 11.209 -8.624 1.00 73.81 91 LEU A CA 1
ATOM 704 C C . LEU A 1 91 ? -2.973 11.306 -10.070 1.00 73.81 91 LEU A C 1
ATOM 706 O O . LEU A 1 91 ? -2.592 10.301 -10.669 1.00 73.81 91 LEU A O 1
ATOM 710 N N . ALA A 1 92 ? -2.941 12.523 -10.612 1.00 71.50 92 ALA A N 1
ATOM 711 C CA . ALA A 1 92 ? -2.385 12.812 -11.930 1.00 71.50 92 ALA A CA 1
ATOM 712 C C . ALA A 1 92 ? -1.222 13.805 -11.802 1.00 71.50 92 ALA A C 1
ATOM 714 O O . ALA A 1 92 ? -1.395 14.936 -11.334 1.00 71.50 92 ALA A O 1
ATOM 715 N N . VAL A 1 93 ? -0.034 13.391 -12.239 1.00 68.25 93 VAL A N 1
ATOM 716 C CA . VAL A 1 93 ? 1.181 14.214 -12.197 1.00 68.25 93 VAL A CA 1
ATOM 717 C C . VAL A 1 93 ? 1.688 14.427 -13.618 1.00 68.25 93 VAL A C 1
ATOM 719 O O . VAL A 1 93 ? 1.825 13.475 -14.386 1.00 68.25 93 VAL A O 1
ATOM 722 N N . LYS A 1 94 ? 1.970 15.682 -13.991 1.00 63.66 94 LYS A N 1
ATOM 723 C CA . LYS A 1 94 ? 2.500 15.997 -15.329 1.00 63.66 94 LYS A CA 1
ATOM 724 C C . LYS A 1 94 ? 3.974 15.637 -15.473 1.00 63.66 94 LYS A C 1
ATOM 726 O O . LYS A 1 94 ? 4.385 15.196 -16.540 1.00 63.66 94 LYS A O 1
ATOM 731 N N . ASN A 1 95 ? 4.755 15.829 -14.413 1.00 60.69 95 ASN A N 1
ATOM 732 C CA . ASN A 1 95 ? 6.186 15.562 -14.406 1.00 60.69 95 ASN A CA 1
ATOM 733 C C . ASN A 1 95 ? 6.570 14.706 -13.188 1.00 60.69 95 ASN A C 1
ATOM 735 O O . ASN A 1 95 ? 6.392 15.172 -12.062 1.00 60.69 95 ASN A O 1
ATOM 739 N N . PRO A 1 96 ? 7.118 13.492 -13.381 1.00 53.44 96 PRO A N 1
ATOM 740 C CA . PRO A 1 96 ? 7.588 12.660 -12.280 1.00 53.44 96 PRO A CA 1
ATOM 741 C C . PRO A 1 96 ? 8.860 13.186 -11.596 1.00 53.44 96 PRO A C 1
ATOM 743 O O . PRO A 1 96 ? 9.364 12.556 -10.674 1.00 53.44 96 PRO A O 1
ATOM 746 N N . ASN A 1 97 ? 9.429 14.310 -12.040 1.00 55.84 97 ASN A N 1
ATOM 747 C CA . ASN A 1 97 ? 10.598 14.881 -11.387 1.00 55.84 97 ASN A CA 1
ATOM 748 C C . ASN A 1 97 ? 10.250 15.395 -9.969 1.00 55.84 97 ASN A C 1
ATOM 750 O O . ASN A 1 97 ? 9.439 16.317 -9.836 1.00 55.84 97 ASN A O 1
ATOM 754 N N . PRO A 1 98 ? 10.909 14.886 -8.912 1.00 50.81 98 PRO A N 1
ATOM 755 C CA . PRO A 1 98 ? 10.643 15.277 -7.526 1.00 50.81 98 PRO A CA 1
ATOM 756 C C . PRO A 1 98 ? 10.954 16.726 -7.167 1.00 50.81 98 PRO A C 1
ATOM 758 O O . PRO A 1 98 ? 10.503 17.214 -6.132 1.00 50.81 98 PRO A O 1
ATOM 761 N N . HIS A 1 99 ? 11.729 17.424 -7.992 1.00 50.44 99 HIS A N 1
ATOM 762 C CA . HIS A 1 99 ? 12.093 18.819 -7.761 1.00 50.44 99 HIS A CA 1
ATOM 763 C C . HIS A 1 99 ? 11.148 19.808 -8.449 1.00 50.44 99 HIS A C 1
ATOM 765 O O . HIS A 1 99 ? 11.226 21.005 -8.183 1.00 50.44 99 HIS A O 1
ATOM 771 N N . THR A 1 100 ? 10.248 19.318 -9.307 1.00 51.94 100 THR A N 1
ATOM 772 C CA . THR A 1 100 ? 9.284 20.130 -10.062 1.00 51.94 100 THR A CA 1
ATOM 773 C C . THR A 1 100 ? 7.938 19.415 -10.199 1.00 51.94 100 THR A C 1
ATOM 775 O O . THR A 1 100 ? 7.328 19.425 -11.268 1.00 51.94 100 THR A O 1
ATOM 778 N N . VAL A 1 101 ? 7.469 18.775 -9.117 1.00 55.59 101 VAL A N 1
ATOM 779 C CA . VAL A 1 101 ? 6.180 18.066 -9.110 1.00 55.59 101 VAL A CA 1
ATOM 780 C C . VAL A 1 101 ? 5.052 19.055 -9.406 1.00 55.59 101 VAL A C 1
ATOM 782 O O . VAL A 1 101 ? 4.612 19.815 -8.543 1.00 55.59 101 VAL A O 1
ATOM 785 N N . GLU A 1 102 ? 4.568 19.026 -10.643 1.00 58.47 102 GLU A N 1
ATOM 786 C CA . GLU A 1 102 ? 3.375 19.742 -11.074 1.00 58.47 102 GLU A CA 1
ATOM 787 C C . GLU A 1 102 ? 2.188 18.778 -11.072 1.00 58.47 102 GLU A C 1
ATOM 789 O O . GLU A 1 102 ? 2.010 17.951 -11.977 1.00 58.47 102 GLU A O 1
ATOM 794 N N . PHE A 1 103 ? 1.365 18.884 -10.029 1.00 58.66 103 PHE A N 1
ATOM 795 C CA . PHE A 1 103 ? 0.083 18.192 -9.964 1.00 58.66 103 PHE A CA 1
ATOM 796 C C . PHE A 1 103 ? -0.860 18.763 -11.018 1.00 58.66 103 PHE A C 1
ATOM 798 O O . PHE A 1 103 ? -1.071 19.979 -11.088 1.00 58.66 103 PHE A O 1
ATOM 805 N N . SER A 1 104 ? -1.456 17.893 -11.834 1.00 53.47 104 SER A N 1
ATOM 806 C CA . SER A 1 104 ? -2.490 18.349 -12.752 1.00 53.47 104 SER A CA 1
ATOM 807 C C . SER A 1 104 ? -3.819 18.447 -12.019 1.00 53.47 104 SER A C 1
ATOM 809 O O . SER A 1 104 ? -4.300 17.461 -11.471 1.00 53.47 104 SER A O 1
ATOM 811 N N . LYS A 1 105 ? -4.449 19.627 -12.043 1.00 51.41 105 LYS A N 1
ATOM 812 C CA . LYS A 1 105 ? -5.819 19.803 -11.529 1.00 51.41 105 LYS A CA 1
ATOM 813 C C . LYS A 1 105 ? -6.880 19.101 -12.390 1.00 51.41 105 LYS A C 1
ATOM 815 O O . LYS A 1 105 ? -8.001 18.950 -11.924 1.00 51.41 105 LYS A O 1
ATOM 820 N N . ASN A 1 106 ? -6.525 18.663 -13.603 1.00 50.72 106 ASN A N 1
ATOM 821 C CA . ASN A 1 106 ? -7.398 17.895 -14.488 1.00 50.72 106 ASN A CA 1
ATOM 822 C C . ASN A 1 106 ? -6.843 16.483 -14.696 1.00 50.72 106 ASN A C 1
ATOM 824 O O . ASN A 1 106 ? -5.778 16.312 -15.298 1.00 50.72 106 ASN A O 1
ATOM 828 N N . SER A 1 107 ? -7.617 15.483 -14.270 1.00 49.91 107 SER A N 1
ATOM 829 C CA . SER A 1 107 ? -7.370 14.053 -14.502 1.00 49.91 107 SER A CA 1
ATOM 830 C C . SER A 1 107 ? -7.358 13.657 -15.989 1.00 49.91 107 SER A C 1
ATOM 832 O O . SER A 1 107 ? -6.941 12.551 -16.301 1.00 49.91 107 SER A O 1
ATOM 834 N N . ASP A 1 108 ? -7.734 14.566 -16.897 1.00 52.97 108 ASP A N 1
ATOM 835 C CA . ASP A 1 108 ? -7.745 14.386 -18.363 1.00 52.97 108 ASP A CA 1
ATOM 836 C C . ASP A 1 108 ? -6.403 14.719 -19.049 1.00 52.97 108 ASP A C 1
ATOM 838 O O . ASP A 1 108 ? -6.301 14.775 -20.274 1.00 52.97 108 ASP A O 1
ATOM 842 N N . SER A 1 109 ? -5.357 15.006 -18.273 1.00 51.97 109 SER A N 1
ATOM 843 C CA . SER A 1 109 ? -4.037 15.345 -18.819 1.00 51.97 109 SER A CA 1
ATOM 844 C C . SER A 1 109 ? -3.259 14.080 -19.164 1.00 51.97 109 SER A C 1
ATOM 846 O O . SER A 1 109 ? -3.314 13.117 -18.413 1.00 51.97 109 SER A O 1
ATOM 848 N N . THR A 1 110 ? -2.437 14.126 -20.211 1.00 55.84 110 THR A N 1
ATOM 849 C CA . THR A 1 110 ? -1.474 13.097 -20.663 1.00 55.84 110 THR A CA 1
ATOM 850 C C . THR A 1 110 ? -0.338 12.784 -19.659 1.00 55.84 110 THR A C 1
ATOM 852 O O . THR A 1 110 ? 0.799 12.544 -20.064 1.00 55.84 110 THR A O 1
ATOM 855 N N . GLY A 1 111 ? -0.597 12.892 -18.354 1.00 61.94 111 GLY A N 1
ATOM 856 C CA . GLY A 1 111 ? 0.364 12.710 -17.268 1.00 61.94 111 GLY A CA 1
ATOM 857 C C . GLY A 1 111 ? 0.464 11.261 -16.792 1.00 61.94 111 GLY A C 1
ATOM 858 O O . GLY A 1 111 ? -0.258 10.378 -17.249 1.00 61.94 111 GLY A O 1
ATOM 859 N N . LEU A 1 112 ? 1.370 11.012 -15.848 1.00 67.56 112 LEU A N 1
ATOM 860 C CA . LEU A 1 112 ? 1.417 9.734 -15.142 1.00 67.56 112 LEU A CA 1
ATOM 861 C C . LEU A 1 112 ? 0.288 9.694 -14.110 1.00 67.56 112 LEU A C 1
ATOM 863 O O . LEU A 1 112 ? 0.092 10.650 -13.352 1.00 67.56 112 LEU A O 1
ATOM 867 N N . HIS A 1 113 ? -0.437 8.579 -14.087 1.00 76.25 113 HIS A N 1
ATOM 868 C CA . HIS A 1 113 ? -1.558 8.356 -13.183 1.00 76.25 113 HIS A CA 1
ATOM 869 C C . HIS A 1 113 ? -1.195 7.288 -12.167 1.00 76.25 113 HIS A C 1
ATOM 871 O O . HIS A 1 113 ? -0.932 6.156 -12.553 1.00 76.25 113 HIS A O 1
ATOM 877 N N . GLY A 1 114 ? -1.242 7.628 -10.887 1.00 80.06 114 GLY A N 1
ATOM 878 C CA . GLY A 1 114 ? -1.204 6.651 -9.803 1.00 80.06 114 GLY A CA 1
ATOM 879 C C . GLY A 1 114 ? -2.327 6.933 -8.821 1.00 80.06 114 GLY A C 1
ATOM 880 O O . GLY A 1 114 ? -3.300 7.621 -9.149 1.00 80.06 114 GLY A O 1
ATOM 881 N N . ARG A 1 115 ? -2.219 6.397 -7.610 1.00 77.75 115 ARG A N 1
ATOM 882 C CA . ARG A 1 115 ? -3.275 6.544 -6.608 1.00 77.75 115 ARG A CA 1
ATOM 883 C C . ARG A 1 115 ? -2.721 6.567 -5.193 1.00 77.75 115 ARG A C 1
ATOM 885 O O . ARG A 1 115 ? -1.618 6.112 -4.947 1.00 77.75 115 ARG A O 1
ATOM 892 N N . ASN A 1 116 ? -3.503 7.095 -4.263 1.00 84.38 116 ASN A N 1
ATOM 893 C CA . ASN A 1 116 ? -3.353 6.773 -2.848 1.00 84.38 116 ASN A CA 1
ATOM 894 C C . ASN A 1 116 ? -4.280 5.597 -2.505 1.00 84.38 116 ASN A C 1
ATOM 896 O O . ASN A 1 116 ? -5.335 5.439 -3.129 1.00 84.38 116 ASN A O 1
ATOM 900 N N . VAL A 1 117 ? -3.927 4.823 -1.474 1.00 84.81 117 VAL A N 1
ATOM 901 C CA . VAL A 1 117 ? -4.797 3.801 -0.869 1.00 84.81 117 VAL A CA 1
ATOM 902 C C . VAL A 1 117 ? -5.136 4.224 0.558 1.00 84.81 117 VAL A C 1
ATOM 904 O O . VAL A 1 117 ? -4.237 4.445 1.367 1.00 84.81 117 VAL A O 1
ATOM 907 N N . ILE A 1 118 ? -6.425 4.368 0.876 1.00 85.62 118 ILE A N 1
ATOM 908 C CA . ILE A 1 118 ? -6.865 5.045 2.106 1.00 85.62 118 ILE A CA 1
ATOM 909 C C . ILE A 1 118 ? -7.676 4.116 3.010 1.00 85.62 118 ILE A C 1
ATOM 911 O O . ILE A 1 118 ? -8.872 3.914 2.798 1.00 85.62 118 ILE A O 1
ATOM 915 N N . GLY A 1 119 ? -6.994 3.631 4.050 1.00 85.00 119 GLY A N 1
ATOM 916 C CA . GLY A 1 119 ? -7.453 2.803 5.168 1.00 85.00 119 GLY A CA 1
ATOM 917 C C . GLY A 1 119 ? -8.212 3.582 6.244 1.00 85.00 119 GLY A C 1
ATOM 918 O O . GLY A 1 119 ? -7.680 4.584 6.723 1.00 85.00 119 GLY A O 1
ATOM 919 N N . PHE A 1 120 ? -9.377 3.124 6.726 1.00 83.06 120 PHE A N 1
ATOM 920 C CA . PHE A 1 120 ? -10.005 3.735 7.910 1.00 83.06 120 PHE A CA 1
ATOM 921 C C . PHE A 1 120 ? -10.494 2.726 8.951 1.00 83.06 120 PHE A C 1
ATOM 923 O O . PHE A 1 120 ? -11.318 1.863 8.656 1.00 83.06 120 PHE A O 1
ATOM 930 N N . ILE A 1 121 ? -10.038 2.891 10.195 1.00 81.88 121 ILE A N 1
ATOM 931 C CA . ILE A 1 121 ? -10.594 2.208 11.369 1.00 81.88 121 ILE A CA 1
ATOM 932 C C . ILE A 1 121 ? -11.377 3.235 12.189 1.00 81.88 121 ILE A C 1
ATOM 934 O O . ILE A 1 121 ? -10.803 4.180 12.737 1.00 81.88 121 ILE A O 1
ATOM 938 N N . ASP A 1 122 ? -12.694 3.047 12.283 1.00 78.06 122 ASP A N 1
ATOM 939 C CA . ASP A 1 122 ? -13.566 3.947 13.035 1.00 78.06 122 ASP A CA 1
ATOM 940 C C . ASP A 1 122 ? -13.860 3.424 14.445 1.00 78.06 122 ASP A C 1
ATOM 942 O O . ASP A 1 122 ? -14.746 2.593 14.645 1.00 78.06 122 ASP A O 1
ATOM 946 N N . HIS A 1 123 ? -13.157 3.962 15.440 1.00 77.75 123 HIS A N 1
ATOM 947 C CA . HIS A 1 123 ? -13.435 3.702 16.857 1.00 77.75 123 HIS A CA 1
ATOM 948 C C . HIS A 1 123 ? -14.309 4.779 17.525 1.00 77.75 123 HIS A C 1
ATOM 950 O O . HIS A 1 123 ? -14.393 4.817 18.752 1.00 77.75 123 HIS A O 1
ATOM 956 N N . LYS A 1 124 ? -14.957 5.673 16.760 1.00 79.19 124 LYS A N 1
ATOM 957 C CA . LYS A 1 124 ? -15.852 6.732 17.280 1.00 79.19 124 LYS A CA 1
ATOM 958 C C . LYS A 1 124 ? -15.216 7.685 18.308 1.00 79.19 124 LYS A C 1
ATOM 960 O O . LYS A 1 124 ? -15.905 8.258 19.151 1.00 79.19 124 LYS A O 1
ATOM 965 N N . ALA A 1 125 ? -13.904 7.859 18.262 1.00 73.81 125 ALA A N 1
ATOM 966 C CA . ALA A 1 125 ? -13.173 8.817 19.080 1.00 73.81 125 ALA A CA 1
ATOM 967 C C . ALA A 1 125 ? -13.153 10.220 18.438 1.00 73.81 125 ALA A C 1
ATOM 969 O O . ALA A 1 125 ? -13.344 10.355 17.227 1.00 73.81 125 ALA A O 1
ATOM 970 N N . PRO A 1 126 ? -12.943 11.276 19.243 1.00 71.19 126 PRO A N 1
ATOM 971 C CA . PRO A 1 126 ? -13.082 12.661 18.791 1.00 71.19 126 PRO A CA 1
ATOM 972 C C . PRO A 1 126 ? -11.935 13.122 17.887 1.00 71.19 126 PRO A C 1
ATOM 974 O O . PRO A 1 126 ? -12.091 14.086 17.142 1.00 71.19 126 PRO A O 1
ATOM 977 N N . LEU A 1 127 ? -10.786 12.442 17.949 1.00 68.19 127 LEU A N 1
ATOM 978 C CA . LEU A 1 127 ? -9.598 12.760 17.171 1.00 68.19 127 LEU A CA 1
ATOM 979 C C . LEU A 1 127 ? -9.186 11.601 16.274 1.00 68.19 127 LEU A C 1
ATOM 981 O O . LEU A 1 127 ? -9.593 10.449 16.423 1.00 68.19 127 LEU A O 1
ATOM 985 N N . THR A 1 128 ? -8.364 11.958 15.30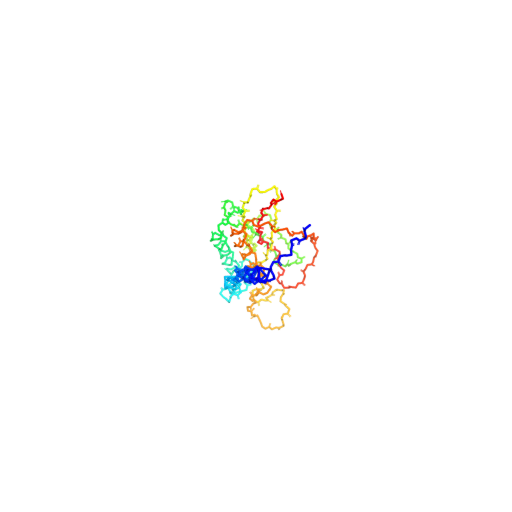3 1.00 67.81 128 THR A N 1
ATOM 986 C CA . THR A 1 128 ? -7.891 11.093 14.243 1.00 67.81 128 THR A CA 1
ATOM 987 C C . THR A 1 128 ? -6.388 11.225 14.111 1.00 67.81 128 THR A C 1
ATOM 989 O O . THR A 1 128 ? -5.881 12.332 13.961 1.00 67.81 128 THR A O 1
ATOM 992 N N . ILE A 1 129 ? -5.715 10.087 14.057 1.00 75.50 129 ILE A N 1
ATOM 993 C CA . ILE A 1 129 ? -4.323 9.955 13.653 1.00 75.50 129 ILE A CA 1
ATOM 994 C C . ILE A 1 129 ? -4.298 9.567 12.179 1.00 75.50 129 ILE A C 1
ATOM 996 O O . ILE A 1 129 ? -5.080 8.723 11.749 1.00 75.50 129 ILE A O 1
ATOM 1000 N N . ILE A 1 130 ? -3.407 10.190 11.416 1.00 76.44 130 ILE A N 1
ATOM 1001 C CA . ILE A 1 130 ? -3.112 9.832 10.031 1.00 76.44 130 ILE A CA 1
ATOM 1002 C C . ILE A 1 130 ? -1.700 9.257 10.012 1.00 76.44 130 ILE A C 1
ATOM 1004 O O . ILE A 1 130 ? -0.746 9.948 10.360 1.00 76.44 130 ILE A O 1
ATOM 1008 N N . LEU A 1 131 ? -1.581 7.993 9.625 1.00 80.94 131 LEU A N 1
ATOM 1009 C CA . LEU A 1 131 ? -0.312 7.315 9.396 1.00 80.94 131 LEU A CA 1
ATOM 1010 C C . LEU A 1 131 ? -0.087 7.225 7.895 1.00 80.94 131 LEU A C 1
ATOM 1012 O O . LEU A 1 131 ? -0.990 6.812 7.180 1.00 80.94 131 LEU A O 1
ATOM 1016 N N . GLY A 1 132 ? 1.088 7.626 7.429 1.00 79.50 132 GLY A N 1
ATOM 1017 C CA . GLY A 1 132 ? 1.453 7.615 6.017 1.00 79.50 132 GLY A CA 1
ATOM 1018 C C . GLY A 1 132 ? 2.580 6.629 5.747 1.00 79.50 132 GLY A C 1
ATOM 1019 O O . GLY A 1 132 ? 3.546 6.602 6.505 1.00 79.50 132 GLY A O 1
ATOM 1020 N N . ALA A 1 133 ? 2.494 5.880 4.651 1.00 82.69 133 ALA A N 1
ATOM 1021 C CA . ALA A 1 133 ? 3.647 5.215 4.047 1.00 82.69 133 ALA A CA 1
ATOM 1022 C C . ALA A 1 133 ? 3.604 5.351 2.524 1.00 82.69 133 ALA A C 1
ATOM 1024 O O . ALA A 1 133 ? 2.526 5.323 1.922 1.00 82.69 133 ALA A O 1
ATOM 1025 N N . HIS A 1 134 ? 4.777 5.472 1.915 1.00 83.44 134 HIS A N 1
ATOM 1026 C CA . HIS A 1 134 ? 4.936 5.299 0.477 1.00 83.44 134 HIS A CA 1
ATOM 1027 C C . HIS A 1 134 ? 4.866 3.812 0.144 1.00 83.44 134 HIS A C 1
ATOM 1029 O O . HIS A 1 134 ? 5.275 2.975 0.946 1.00 83.44 134 HIS A O 1
ATOM 1035 N N . TYR A 1 135 ? 4.349 3.476 -1.034 1.00 86.56 135 TYR A N 1
ATOM 1036 C CA . TYR A 1 135 ? 4.348 2.094 -1.524 1.00 86.56 135 TYR A CA 1
ATOM 1037 C C . TYR A 1 135 ? 4.875 1.969 -2.950 1.00 86.56 135 TYR A C 1
ATOM 1039 O O . TYR A 1 135 ? 5.172 0.857 -3.392 1.00 86.56 135 TYR A O 1
ATOM 1047 N N . ASP A 1 136 ? 5.010 3.082 -3.663 1.00 84.75 136 ASP A N 1
ATOM 1048 C CA . ASP A 1 136 ? 5.758 3.177 -4.903 1.00 84.75 136 ASP A CA 1
ATOM 1049 C C . ASP A 1 136 ? 7.269 3.144 -4.631 1.00 84.75 136 ASP A C 1
ATOM 1051 O O . ASP A 1 136 ? 7.716 3.307 -3.495 1.00 84.75 136 ASP A O 1
ATOM 1055 N N . HIS A 1 137 ? 8.069 2.858 -5.655 1.00 85.88 137 HIS A N 1
ATOM 1056 C CA . HIS A 1 137 ? 9.526 2.882 -5.541 1.00 85.88 137 HIS A CA 1
ATOM 1057 C C . HIS A 1 137 ? 10.206 3.102 -6.913 1.00 85.88 137 HIS A C 1
ATOM 1059 O O . HIS A 1 137 ? 9.559 3.414 -7.912 1.00 85.88 137 HIS A O 1
ATOM 1065 N N . LEU A 1 138 ? 11.534 2.976 -6.991 1.00 85.25 138 LEU A N 1
ATOM 1066 C CA . LEU A 1 138 ? 12.358 3.406 -8.133 1.00 85.25 138 LEU A CA 1
ATOM 1067 C C . LEU A 1 138 ? 12.184 2.612 -9.444 1.00 85.25 138 LEU A C 1
ATOM 1069 O O . LEU A 1 138 ? 12.742 2.998 -10.475 1.00 85.25 138 LEU A O 1
ATOM 1073 N N . GLY A 1 139 ? 11.452 1.496 -9.448 1.00 88.19 139 GLY A N 1
ATOM 1074 C CA . GLY A 1 139 ? 11.330 0.628 -10.625 1.00 88.19 139 GLY A CA 1
ATOM 1075 C C . GLY A 1 139 ? 12.669 0.136 -11.148 1.00 88.19 139 GLY A C 1
ATOM 1076 O O . GLY A 1 139 ? 13.380 -0.580 -10.455 1.00 88.19 139 GLY A O 1
ATOM 1077 N N . MET A 1 140 ? 13.019 0.516 -12.378 1.00 88.06 140 MET A N 1
ATOM 1078 C CA . MET A 1 140 ? 14.292 0.134 -13.006 1.00 88.06 140 MET A CA 1
ATOM 1079 C C . MET A 1 140 ? 15.469 1.054 -12.632 1.00 88.06 140 MET A C 1
ATOM 1081 O O . MET A 1 140 ? 16.571 0.865 -13.145 1.00 88.06 140 MET A O 1
ATOM 1085 N N . GLY A 1 141 ? 15.247 2.053 -11.768 1.00 79.69 141 GLY A N 1
ATOM 1086 C CA . GLY A 1 141 ? 16.279 2.997 -11.334 1.00 79.69 141 GLY A CA 1
ATOM 1087 C C . GLY A 1 141 ? 16.623 4.076 -12.356 1.00 79.69 141 GLY A C 1
ATOM 1088 O O . GLY A 1 141 ? 17.716 4.624 -12.312 1.00 79.69 141 GLY A O 1
ATOM 1089 N N . THR A 1 142 ? 15.717 4.384 -13.288 1.00 69.94 142 THR A N 1
ATOM 1090 C CA . THR A 1 142 ? 15.958 5.396 -14.332 1.00 69.94 142 THR A CA 1
ATOM 1091 C C . THR A 1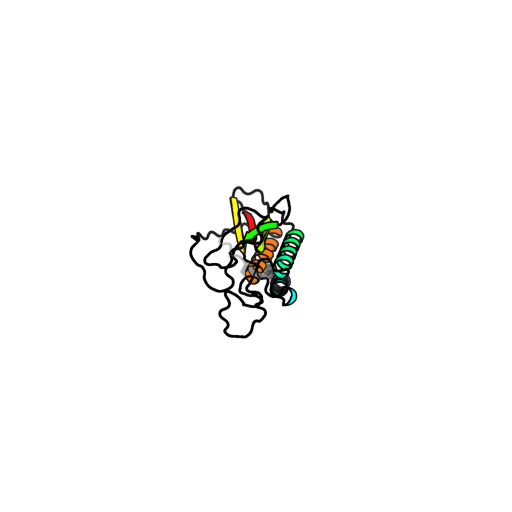 142 ? 16.000 6.827 -13.792 1.00 69.94 142 THR A C 1
ATOM 1093 O O . THR A 1 142 ? 16.596 7.694 -14.419 1.00 69.94 142 THR A O 1
ATOM 1096 N N . PHE A 1 143 ? 15.374 7.078 -12.639 1.00 67.31 143 PHE A N 1
ATOM 1097 C CA . PHE A 1 143 ? 15.368 8.365 -11.940 1.00 67.31 143 PHE A CA 1
ATOM 1098 C C . PHE A 1 143 ? 15.530 8.116 -10.442 1.00 67.31 143 PHE A C 1
ATOM 1100 O O . PHE A 1 143 ? 14.941 7.168 -9.939 1.00 67.31 143 PHE A O 1
ATOM 1107 N N . GLY A 1 144 ? 16.308 8.941 -9.733 1.00 66.94 144 GLY A N 1
ATOM 1108 C CA . GLY A 1 144 ? 16.444 8.875 -8.269 1.00 66.94 144 GLY A CA 1
ATOM 1109 C C . GLY A 1 144 ? 17.245 7.690 -7.707 1.00 66.94 144 GLY A C 1
ATOM 1110 O O . GLY A 1 144 ? 17.361 7.580 -6.489 1.00 66.94 144 GLY A O 1
ATOM 1111 N N . SER A 1 145 ? 17.803 6.813 -8.551 1.00 77.62 145 SER A N 1
ATOM 1112 C CA . SER A 1 145 ? 18.747 5.782 -8.103 1.00 77.62 145 SER A CA 1
ATOM 1113 C C . SER A 1 145 ? 20.137 6.381 -7.884 1.00 77.62 145 SER A C 1
ATOM 1115 O O . SER A 1 145 ? 20.609 7.172 -8.699 1.00 77.62 145 SER A O 1
ATOM 1117 N N . LEU A 1 146 ? 20.791 5.988 -6.788 1.00 76.06 146 LEU A N 1
ATOM 1118 C CA . LEU A 1 146 ? 22.195 6.312 -6.499 1.00 76.06 146 LEU A CA 1
ATOM 1119 C C . LEU A 1 146 ? 23.167 5.269 -7.078 1.00 76.06 146 LEU A C 1
ATOM 1121 O O . LEU A 1 146 ? 24.378 5.417 -6.934 1.00 76.06 146 LEU A O 1
ATOM 1125 N N . GLY A 1 147 ? 22.649 4.200 -7.691 1.00 70.69 147 GLY A N 1
ATOM 1126 C CA . GLY A 1 147 ? 23.465 3.157 -8.302 1.00 70.69 147 GLY A CA 1
ATOM 1127 C C . GLY A 1 147 ? 24.029 3.596 -9.652 1.00 70.69 147 GLY A C 1
ATOM 1128 O O . GLY A 1 147 ? 23.306 4.115 -10.497 1.00 70.69 147 GLY A O 1
ATOM 1129 N N . ASP A 1 148 ? 25.311 3.325 -9.877 1.00 66.31 148 ASP A N 1
ATOM 1130 C CA . ASP A 1 148 ? 26.024 3.523 -11.148 1.00 66.31 148 ASP A CA 1
ATOM 1131 C C . ASP A 1 148 ? 25.909 2.315 -12.104 1.00 66.31 148 ASP A C 1
ATOM 1133 O O . ASP A 1 148 ? 26.459 2.306 -13.208 1.00 66.31 148 ASP A O 1
ATOM 1137 N N . GLY A 1 149 ? 25.188 1.277 -11.674 1.00 69.69 149 GLY A N 1
ATOM 1138 C CA . GLY A 1 149 ? 24.986 0.038 -12.410 1.00 69.69 149 GLY A CA 1
ATOM 1139 C C . GLY A 1 149 ? 23.986 0.137 -13.567 1.00 69.69 149 GLY A C 1
ATOM 1140 O O . GLY A 1 149 ? 23.298 1.133 -13.785 1.00 69.69 149 GLY A O 1
ATOM 1141 N N . LYS A 1 150 ? 23.872 -0.964 -14.320 1.00 81.06 150 LYS A N 1
ATOM 1142 C CA . LYS A 1 150 ? 22.848 -1.115 -15.368 1.00 81.06 150 LYS A CA 1
ATOM 1143 C C . LYS A 1 150 ? 21.438 -1.053 -14.757 1.00 81.06 150 LYS A C 1
ATOM 1145 O O . LYS A 1 150 ? 21.273 -1.503 -13.622 1.00 81.06 150 LYS A O 1
ATOM 1150 N N . PRO A 1 151 ? 20.415 -0.606 -15.517 1.00 83.94 151 PRO A N 1
ATOM 1151 C CA . PRO A 1 151 ? 19.032 -0.615 -15.051 1.00 83.94 151 PRO A CA 1
ATOM 1152 C C . PRO A 1 151 ? 18.636 -1.982 -14.488 1.00 83.94 151 PRO A C 1
ATOM 1154 O O . PRO A 1 151 ? 18.718 -3.004 -15.175 1.00 83.94 151 PRO A O 1
ATOM 1157 N N . ALA A 1 152 ? 18.206 -1.990 -13.232 1.00 87.94 152 ALA A N 1
ATOM 1158 C CA . ALA A 1 152 ? 17.858 -3.184 -12.476 1.00 87.94 152 ALA A CA 1
ATOM 1159 C C . ALA A 1 152 ? 16.612 -2.911 -11.637 1.00 87.94 152 ALA A C 1
ATOM 1161 O O . ALA A 1 152 ? 16.301 -1.761 -11.328 1.00 87.94 152 ALA A O 1
ATOM 1162 N N . ILE A 1 153 ? 15.888 -3.967 -11.267 1.00 90.50 153 ILE A N 1
ATOM 1163 C CA . ILE A 1 153 ? 14.705 -3.809 -10.424 1.00 90.50 153 ILE A CA 1
ATOM 1164 C C . ILE A 1 153 ? 15.150 -3.365 -9.028 1.00 90.50 153 ILE A C 1
ATOM 1166 O O . ILE A 1 153 ? 15.856 -4.087 -8.327 1.00 90.50 153 ILE A O 1
ATOM 1170 N N . HIS A 1 154 ? 14.684 -2.195 -8.619 1.00 89.88 154 HIS A N 1
ATOM 1171 C CA . HIS A 1 154 ? 14.790 -1.684 -7.266 1.00 89.88 154 HIS A CA 1
ATOM 1172 C C . HIS A 1 154 ? 13.540 -2.137 -6.529 1.00 89.88 154 HIS A C 1
ATOM 1174 O O . HIS A 1 154 ? 12.435 -1.693 -6.825 1.00 89.88 154 HIS A O 1
ATOM 1180 N N . ASN A 1 155 ? 13.693 -3.088 -5.616 1.00 93.12 155 ASN A N 1
ATOM 1181 C CA . ASN A 1 155 ? 12.551 -3.725 -4.970 1.00 93.12 155 ASN A CA 1
ATOM 1182 C C . ASN A 1 155 ? 11.977 -2.909 -3.803 1.00 93.12 155 ASN A C 1
ATOM 1184 O O . ASN A 1 155 ? 10.806 -3.089 -3.480 1.00 93.12 155 ASN A O 1
ATOM 1188 N N . GLY A 1 156 ? 12.744 -2.000 -3.195 1.00 91.00 156 GLY A N 1
ATOM 1189 C CA . GLY A 1 156 ? 12.245 -1.108 -2.141 1.00 91.00 156 GLY A CA 1
ATOM 1190 C C . GLY A 1 156 ? 11.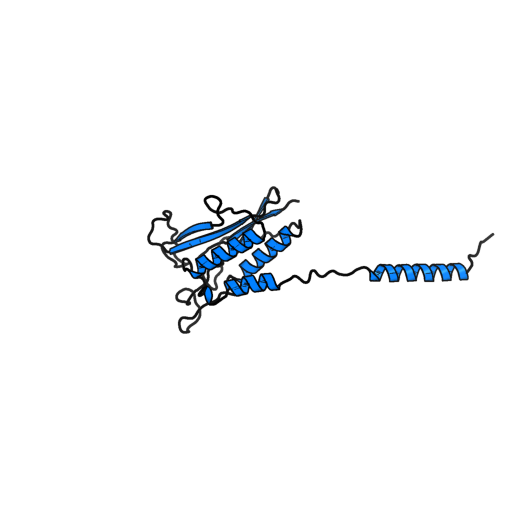678 -1.854 -0.940 1.00 91.00 156 GLY A C 1
ATOM 1191 O O . GLY A 1 156 ? 10.526 -1.638 -0.575 1.00 91.00 156 GLY A O 1
ATOM 1192 N N . ALA A 1 157 ? 12.434 -2.823 -0.412 1.00 93.19 157 ALA A N 1
ATOM 1193 C CA . ALA A 1 157 ? 12.025 -3.576 0.772 1.00 93.19 157 ALA A CA 1
ATOM 1194 C C . ALA A 1 157 ? 12.073 -2.688 2.022 1.00 93.19 157 ALA A C 1
ATOM 1196 O O . ALA A 1 157 ? 11.066 -2.535 2.701 1.00 93.19 157 ALA A O 1
ATOM 1197 N N . ASP A 1 158 ? 13.232 -2.080 2.281 1.00 90.75 158 ASP A N 1
ATOM 1198 C CA . ASP A 1 158 ? 13.419 -1.113 3.368 1.00 90.75 158 ASP A CA 1
ATOM 1199 C C . ASP A 1 158 ? 12.934 0.288 2.968 1.00 90.75 158 ASP A C 1
ATOM 1201 O O . ASP A 1 158 ? 12.277 0.984 3.734 1.00 90.75 158 ASP A O 1
ATOM 1205 N N . ASP A 1 159 ? 13.172 0.649 1.709 1.00 82.56 159 ASP A N 1
ATOM 1206 C CA . ASP A 1 159 ? 12.702 1.884 1.094 1.00 82.56 159 ASP A CA 1
ATOM 1207 C C . ASP A 1 159 ? 11.285 1.676 0.522 1.00 82.56 159 ASP A C 1
ATOM 1209 O O . ASP A 1 159 ? 11.104 1.288 -0.637 1.00 82.56 159 ASP A O 1
ATOM 1213 N N . ASN A 1 160 ? 10.304 1.881 1.414 1.00 82.50 160 ASN A N 1
ATOM 1214 C CA . ASN A 1 160 ? 8.841 1.953 1.247 1.00 82.50 160 ASN A CA 1
ATOM 1215 C C . ASN A 1 160 ? 8.017 0.705 1.625 1.00 82.50 160 ASN A C 1
ATOM 1217 O O . ASN A 1 160 ? 7.031 0.841 2.355 1.00 82.50 160 ASN A O 1
ATOM 1221 N N . ALA A 1 161 ? 8.385 -0.522 1.230 1.00 91.44 161 ALA A N 1
ATOM 1222 C CA . ALA A 1 161 ? 7.553 -1.694 1.562 1.00 91.44 161 ALA A CA 1
ATOM 1223 C C . ALA A 1 161 ? 7.474 -1.990 3.076 1.00 91.44 161 ALA A C 1
ATOM 1225 O O . ALA A 1 161 ? 6.412 -2.378 3.567 1.00 91.44 161 ALA A O 1
ATOM 1226 N N . SER A 1 162 ? 8.562 -1.777 3.821 1.00 92.94 162 SER A N 1
ATOM 1227 C CA . SER A 1 162 ? 8.644 -1.958 5.280 1.00 92.94 162 SER A CA 1
ATOM 1228 C C . SER A 1 162 ? 7.644 -1.076 6.034 1.00 92.94 162 SER A C 1
ATOM 1230 O O . SER A 1 162 ? 6.939 -1.560 6.921 1.00 92.94 162 SER A O 1
ATOM 1232 N N . GLY A 1 163 ? 7.512 0.192 5.634 1.00 88.62 163 GLY A N 1
ATOM 1233 C CA . GLY A 1 163 ? 6.570 1.142 6.224 1.00 88.62 163 GLY A CA 1
ATOM 1234 C C . GLY A 1 163 ? 5.115 0.721 6.020 1.00 88.62 163 GLY A C 1
ATOM 1235 O O . GLY A 1 163 ? 4.313 0.789 6.952 1.00 88.62 163 GLY A O 1
ATOM 1236 N N . VAL A 1 164 ? 4.779 0.208 4.832 1.00 90.62 164 VAL A N 1
ATOM 1237 C CA . VAL A 1 164 ? 3.448 -0.358 4.559 1.00 90.62 164 VAL A CA 1
ATOM 1238 C C . VAL A 1 164 ? 3.203 -1.603 5.409 1.00 90.62 164 VAL A C 1
ATOM 1240 O O . VAL A 1 164 ? 2.143 -1.714 6.022 1.00 90.62 164 VAL A O 1
ATOM 1243 N N . GLY A 1 165 ? 4.182 -2.509 5.488 1.00 91.38 165 GLY A N 1
ATOM 1244 C CA . GLY A 1 165 ? 4.104 -3.704 6.331 1.00 91.38 165 GLY A CA 1
ATOM 1245 C C . GLY A 1 165 ? 3.824 -3.354 7.793 1.00 91.38 165 GLY A C 1
ATOM 1246 O O . GLY A 1 165 ? 2.904 -3.907 8.391 1.00 91.38 165 GLY A O 1
ATOM 1247 N N . MET A 1 166 ? 4.536 -2.363 8.336 1.00 90.56 166 MET A N 1
ATOM 1248 C CA . MET A 1 166 ? 4.318 -1.873 9.698 1.00 90.56 166 MET A CA 1
ATOM 1249 C C . MET A 1 166 ? 2.908 -1.297 9.887 1.00 90.56 166 MET A C 1
ATOM 1251 O O . MET A 1 166 ? 2.278 -1.557 10.908 1.00 90.56 166 MET A O 1
ATOM 1255 N N . ILE A 1 167 ? 2.390 -0.527 8.925 1.00 88.62 167 ILE A N 1
ATOM 1256 C CA . ILE A 1 167 ? 1.029 0.028 8.994 1.00 88.62 167 ILE A CA 1
ATOM 1257 C C . ILE A 1 167 ? -0.031 -1.083 8.970 1.00 88.62 167 ILE A C 1
ATOM 1259 O O . ILE A 1 167 ? -1.009 -0.997 9.713 1.00 88.62 167 ILE A O 1
ATOM 1263 N N . LEU A 1 168 ? 0.152 -2.121 8.148 1.00 90.00 168 LEU A N 1
ATOM 1264 C CA . LEU A 1 168 ? -0.765 -3.264 8.069 1.00 90.00 168 LEU A CA 1
ATOM 1265 C C . LEU A 1 168 ? -0.754 -4.095 9.356 1.00 90.00 168 LEU A C 1
ATOM 1267 O O . LEU A 1 168 ? -1.816 -4.387 9.903 1.00 90.00 168 LEU A O 1
ATOM 1271 N N . GLU A 1 169 ? 0.433 -4.393 9.878 1.00 89.81 169 GLU A N 1
ATOM 1272 C CA . GLU A 1 169 ? 0.617 -5.078 11.162 1.00 89.81 169 GLU A CA 1
ATOM 1273 C C . GLU A 1 169 ? -0.009 -4.277 12.312 1.00 89.81 169 GLU A C 1
ATOM 1275 O O . GLU A 1 169 ? -0.732 -4.801 13.161 1.00 89.81 169 GLU A O 1
ATOM 1280 N N . LEU A 1 170 ? 0.218 -2.964 12.326 1.00 86.88 170 LEU A N 1
ATOM 1281 C CA . LEU A 1 170 ? -0.364 -2.074 13.318 1.00 86.88 170 LEU A CA 1
ATOM 1282 C C . LEU A 1 170 ? -1.897 -2.064 13.221 1.00 86.88 170 LEU A C 1
ATOM 1284 O O . LEU A 1 170 ? -2.573 -2.177 14.244 1.00 86.88 170 LEU A O 1
ATOM 1288 N N . ALA A 1 171 ? -2.456 -1.981 12.012 1.00 85.06 171 ALA A N 1
ATOM 1289 C CA . ALA A 1 171 ? -3.897 -2.057 11.782 1.00 85.06 171 ALA A CA 1
ATOM 1290 C C . ALA A 1 171 ? -4.499 -3.376 12.298 1.00 85.06 171 ALA A C 1
ATOM 1292 O O . ALA A 1 171 ? -5.557 -3.363 12.930 1.00 85.06 171 ALA A O 1
ATOM 1293 N N . GLU A 1 172 ? -3.810 -4.499 12.088 1.00 85.88 172 GLU A N 1
ATOM 1294 C CA . GLU A 1 172 ? -4.198 -5.808 12.618 1.00 85.88 172 GLU A CA 1
ATOM 1295 C C . GLU A 1 172 ? -4.243 -5.812 14.151 1.00 85.88 172 GLU A C 1
ATOM 1297 O O . GLU A 1 172 ? -5.255 -6.191 14.754 1.00 85.88 172 GLU A O 1
ATOM 1302 N N . ARG A 1 173 ? -3.198 -5.284 14.798 1.00 82.38 173 ARG A N 1
ATOM 1303 C CA . ARG A 1 173 ? -3.125 -5.195 16.265 1.00 82.38 173 ARG A CA 1
ATOM 1304 C C . ARG A 1 173 ? -4.198 -4.297 16.864 1.00 82.38 173 ARG A C 1
ATOM 1306 O O . ARG A 1 173 ? -4.722 -4.614 17.931 1.00 82.38 173 ARG A O 1
ATOM 1313 N N . LEU A 1 174 ? -4.522 -3.197 16.194 1.00 78.12 174 LEU A N 1
ATOM 1314 C CA . LEU A 1 174 ? -5.521 -2.224 16.642 1.00 78.12 174 LEU A CA 1
ATOM 1315 C C . LEU A 1 174 ? -6.955 -2.707 16.429 1.00 78.12 174 LEU A C 1
ATOM 1317 O O . LEU A 1 174 ? -7.862 -2.267 17.131 1.00 78.12 174 LEU A O 1
ATOM 1321 N N . ARG A 1 175 ? -7.168 -3.636 15.492 1.00 72.25 175 ARG A N 1
ATOM 1322 C CA . ARG A 1 175 ? -8.430 -4.368 15.379 1.00 72.25 175 ARG A CA 1
ATOM 1323 C C . ARG A 1 175 ? -8.582 -5.382 16.516 1.00 72.25 175 ARG A C 1
ATOM 1325 O O . ARG A 1 175 ? -9.671 -5.512 17.071 1.00 72.25 175 ARG A O 1
ATOM 1332 N N . ALA A 1 176 ? -7.516 -6.119 16.833 1.00 66.88 176 ALA A N 1
ATOM 1333 C CA . ALA A 1 176 ? -7.540 -7.188 17.834 1.00 66.88 176 ALA A CA 1
ATOM 1334 C C . ALA A 1 176 ? -7.609 -6.655 19.272 1.00 66.88 176 ALA A C 1
ATOM 1336 O O . ALA A 1 176 ? -8.313 -7.206 20.117 1.00 66.88 176 ALA A O 1
ATOM 1337 N N . ASN A 1 177 ? -6.909 -5.557 19.545 1.00 56.19 177 ASN A N 1
ATOM 1338 C CA . ASN A 1 177 ? -6.866 -4.927 20.849 1.00 56.19 177 ASN A CA 1
ATOM 1339 C C . ASN A 1 177 ? -7.481 -3.535 20.732 1.00 56.19 177 ASN A C 1
ATOM 1341 O O . ASN A 1 177 ? -7.038 -2.743 19.909 1.00 56.19 177 ASN A O 1
ATOM 1345 N N . LYS A 1 178 ? -8.448 -3.192 21.591 1.00 48.06 178 LYS A N 1
ATOM 1346 C CA . LYS A 1 178 ? -8.985 -1.823 21.750 1.00 48.06 178 LYS A CA 1
ATOM 1347 C C . LYS A 1 178 ? -7.927 -0.855 22.330 1.00 48.06 178 LYS A C 1
ATOM 1349 O O . LYS A 1 178 ? -8.208 -0.126 23.277 1.00 48.06 178 LYS A O 1
ATOM 1354 N N . ILE A 1 179 ? -6.686 -0.916 21.856 1.00 44.06 179 ILE A N 1
ATOM 1355 C CA . ILE A 1 179 ? -5.550 -0.163 22.374 1.00 44.06 179 ILE A CA 1
ATOM 1356 C C . ILE A 1 179 ? -5.435 1.148 21.613 1.00 44.06 179 ILE A C 1
ATOM 1358 O O . ILE A 1 179 ? -5.398 1.194 20.385 1.00 44.06 179 ILE A O 1
ATOM 1362 N N . SER A 1 180 ? -5.332 2.216 22.395 1.00 34.00 180 SER A N 1
ATOM 1363 C CA . SER A 1 180 ? -5.054 3.560 21.931 1.00 34.00 180 SER A CA 1
ATOM 1364 C C . SER A 1 180 ? -3.552 3.832 21.873 1.00 34.00 180 SER A C 1
ATOM 1366 O O . SER A 1 180 ? -2.947 4.080 22.908 1.00 34.00 180 SER A O 1
ATOM 1368 N N . ILE A 1 181 ? -2.939 3.817 20.682 1.00 35.78 181 ILE A N 1
ATOM 1369 C CA . ILE A 1 181 ? -1.539 4.241 20.488 1.00 35.78 181 ILE A CA 1
ATOM 1370 C C . ILE A 1 181 ? -1.440 5.737 20.151 1.00 35.78 181 ILE A C 1
ATOM 1372 O O . ILE A 1 181 ? -1.726 6.177 19.039 1.00 35.78 181 ILE A O 1
ATOM 1376 N N . ILE A 1 182 ? -0.978 6.515 21.129 1.00 26.97 182 ILE A N 1
ATOM 1377 C CA . ILE A 1 182 ? -0.572 7.913 20.967 1.00 26.97 182 ILE A CA 1
ATOM 1378 C C . ILE A 1 182 ? 0.817 7.936 20.320 1.00 26.97 182 ILE A C 1
ATOM 1380 O O . ILE A 1 182 ? 1.784 7.472 20.921 1.00 26.97 182 ILE A O 1
ATOM 1384 N N . TYR A 1 183 ? 0.936 8.539 19.138 1.00 27.88 183 TYR A N 1
ATOM 1385 C CA . TYR A 1 183 ? 2.201 9.134 18.719 1.00 27.88 183 TYR A CA 1
ATOM 1386 C C . TYR A 1 183 ? 1.952 10.458 18.002 1.00 27.88 183 TYR A C 1
ATOM 1388 O O . TYR A 1 183 ? 1.132 10.558 17.092 1.00 27.88 183 TYR A O 1
ATOM 1396 N N . SER A 1 184 ? 2.664 11.481 18.461 1.00 25.16 184 SER A N 1
ATOM 1397 C CA . SER A 1 184 ? 2.729 12.809 17.874 1.00 25.16 184 SER A CA 1
ATOM 1398 C C . SER A 1 184 ? 4.148 12.998 17.373 1.00 25.16 184 SER A C 1
ATOM 1400 O O . SER A 1 184 ? 5.083 12.984 18.171 1.00 25.16 184 SER A O 1
ATOM 1402 N N . SER A 1 185 ? 4.308 13.252 16.081 1.00 23.89 185 SER A N 1
ATOM 1403 C CA . SER A 1 185 ? 5.480 13.959 15.584 1.00 23.89 185 SER A CA 1
ATOM 1404 C C . SER A 1 185 ? 5.028 15.092 14.670 1.00 23.89 185 SER A C 1
ATOM 1406 O O . SER A 1 185 ? 4.403 14.908 13.628 1.00 23.89 185 SER A O 1
ATOM 1408 N N . HIS A 1 186 ? 5.326 16.307 15.117 1.00 26.86 186 HIS A N 1
ATOM 1409 C CA . HIS A 1 186 ? 5.322 17.500 14.295 1.00 26.86 186 HIS A CA 1
ATOM 1410 C C . HIS A 1 186 ? 6.453 17.354 13.275 1.00 26.86 186 HIS A C 1
ATOM 1412 O O . HIS A 1 186 ? 7.623 17.419 13.650 1.00 26.86 186 HIS A O 1
ATOM 1418 N N . LEU A 1 187 ? 6.121 17.140 12.002 1.00 24.36 187 LEU A N 1
ATOM 1419 C CA . LEU A 1 187 ? 7.088 17.254 10.917 1.00 24.36 187 LEU A CA 1
ATOM 1420 C C . LEU A 1 187 ? 6.662 18.404 10.001 1.00 24.36 187 LEU A C 1
ATOM 1422 O O . LEU A 1 187 ? 5.706 18.256 9.237 1.00 24.36 187 LEU A O 1
ATOM 1426 N N . PRO A 1 188 ? 7.333 19.569 10.067 1.00 25.08 188 PRO A N 1
ATOM 1427 C CA . PRO A 1 188 ? 7.234 20.538 8.991 1.00 25.08 188 PRO A CA 1
ATOM 1428 C C . PRO A 1 188 ? 7.711 19.864 7.703 1.00 25.08 188 PRO A C 1
ATOM 1430 O O . PRO A 1 188 ? 8.750 19.207 7.685 1.00 25.08 188 PRO A O 1
ATOM 1433 N N . ALA A 1 189 ? 6.947 20.028 6.626 1.00 29.41 189 ALA A N 1
ATOM 1434 C CA . ALA A 1 189 ? 7.295 19.547 5.297 1.00 29.41 189 ALA A CA 1
ATOM 1435 C C . ALA A 1 189 ? 8.595 20.213 4.809 1.00 29.41 189 ALA A C 1
ATOM 1437 O O . ALA A 1 189 ? 8.569 21.243 4.139 1.00 29.41 189 ALA A O 1
ATOM 1438 N N . LYS A 1 190 ? 9.750 19.652 5.170 1.00 29.39 190 LYS A N 1
ATOM 1439 C CA . LYS A 1 190 ? 11.055 20.010 4.613 1.00 29.39 190 LYS A CA 1
ATOM 1440 C C . LYS A 1 190 ? 11.926 18.765 4.513 1.00 29.39 190 LYS A C 1
ATOM 1442 O O . LYS A 1 190 ? 12.263 18.176 5.528 1.00 29.39 190 LYS A O 1
ATOM 1447 N N . LYS A 1 191 ? 12.265 18.438 3.258 1.00 33.75 191 LYS A N 1
ATOM 1448 C CA . LYS A 1 191 ? 13.312 17.521 2.776 1.00 33.75 191 LYS A CA 1
ATOM 1449 C C . LYS A 1 191 ? 13.597 16.314 3.676 1.00 33.75 191 LYS A C 1
ATOM 1451 O O . LYS A 1 191 ? 14.401 16.407 4.596 1.00 33.75 191 LYS A O 1
ATOM 1456 N N . MET A 1 192 ? 13.051 15.163 3.293 1.00 29.50 192 MET A N 1
ATOM 1457 C CA . MET A 1 192 ? 13.700 13.886 3.573 1.00 29.50 192 MET A CA 1
ATOM 1458 C C . MET A 1 192 ? 14.191 13.324 2.238 1.00 29.50 192 MET A C 1
ATOM 1460 O O . MET A 1 192 ? 13.432 13.249 1.270 1.00 29.50 192 MET A O 1
ATOM 1464 N N . ASP A 1 193 ? 15.494 13.082 2.173 1.00 30.95 193 ASP A N 1
ATOM 1465 C CA . ASP A 1 193 ? 16.260 12.799 0.966 1.00 30.95 193 ASP A CA 1
ATOM 1466 C C . ASP A 1 193 ? 16.987 11.468 1.164 1.00 30.95 193 ASP A C 1
ATOM 1468 O O . ASP A 1 193 ? 17.970 11.433 1.900 1.00 30.95 193 ASP A O 1
ATOM 1472 N N . CYS A 1 194 ? 16.451 10.390 0.580 1.00 27.70 194 CYS A N 1
ATOM 1473 C CA . CYS A 1 194 ? 17.181 9.229 0.054 1.00 27.70 194 CYS A CA 1
ATOM 1474 C C . CYS A 1 194 ? 16.191 8.179 -0.497 1.00 27.70 194 CYS A C 1
ATOM 1476 O O . CYS A 1 194 ? 15.528 7.497 0.271 1.00 27.70 194 CYS A O 1
ATOM 1478 N N . GLY A 1 195 ? 16.133 8.051 -1.831 1.00 31.31 195 GLY A N 1
ATOM 1479 C CA . GLY A 1 195 ? 15.481 6.941 -2.541 1.00 31.31 195 GLY A CA 1
ATOM 1480 C C . GLY A 1 195 ? 13.975 7.111 -2.805 1.00 31.31 195 GLY A C 1
ATOM 1481 O O . GLY A 1 195 ? 13.176 7.294 -1.905 1.00 31.31 195 GLY A O 1
ATOM 1482 N N . ALA A 1 196 ? 13.597 7.109 -4.088 1.00 31.88 196 ALA A N 1
ATOM 1483 C CA . ALA A 1 196 ? 12.233 7.268 -4.622 1.00 31.88 196 ALA A CA 1
ATOM 1484 C C . ALA A 1 196 ? 11.452 8.511 -4.160 1.00 31.88 196 ALA A C 1
ATOM 1486 O O . ALA A 1 196 ? 10.427 8.424 -3.491 1.00 31.88 196 ALA A O 1
ATOM 1487 N N . GLN A 1 197 ? 11.862 9.697 -4.612 1.00 42.81 197 GLN A N 1
ATOM 1488 C CA . GLN A 1 197 ? 11.008 10.876 -4.494 1.00 42.81 197 GLN A CA 1
ATOM 1489 C C . GLN A 1 197 ? 10.014 10.971 -5.659 1.00 42.81 197 GLN A C 1
ATOM 1491 O O . GLN A 1 197 ? 10.399 11.336 -6.764 1.00 42.81 197 GLN A O 1
ATOM 1496 N N . ILE A 1 198 ? 8.742 10.675 -5.363 1.00 34.59 198 ILE A N 1
ATOM 1497 C CA . ILE A 1 198 ? 7.525 11.461 -5.653 1.00 34.59 198 ILE A CA 1
ATOM 1498 C C . ILE A 1 198 ? 6.569 11.173 -4.483 1.00 34.59 198 ILE A C 1
ATOM 1500 O O . ILE A 1 198 ? 6.387 10.030 -4.085 1.00 34.59 198 ILE A O 1
ATOM 1504 N N . ILE A 1 199 ? 5.979 12.208 -3.881 1.00 37.81 199 ILE A N 1
ATOM 1505 C CA . ILE A 1 199 ? 5.209 12.070 -2.637 1.00 37.81 199 ILE A CA 1
ATOM 1506 C C . ILE A 1 199 ? 3.852 11.384 -2.882 1.00 37.81 199 ILE A C 1
ATOM 1508 O O . ILE A 1 199 ? 2.995 11.990 -3.522 1.00 37.81 199 ILE A O 1
ATOM 1512 N N . ILE A 1 200 ? 3.618 10.183 -2.330 1.00 36.38 200 ILE A N 1
ATOM 1513 C CA . ILE A 1 200 ? 2.328 9.466 -2.376 1.00 36.38 200 ILE A CA 1
ATOM 1514 C C . ILE A 1 200 ? 2.080 8.747 -1.048 1.00 36.38 200 ILE A C 1
ATOM 1516 O O . ILE A 1 200 ? 2.801 7.830 -0.668 1.00 36.38 200 ILE A O 1
ATOM 1520 N N . GLN A 1 201 ? 1.070 9.209 -0.314 1.00 36.53 201 GLN A N 1
ATOM 1521 C CA . GLN A 1 201 ? 0.771 8.762 1.042 1.00 36.53 201 GLN A CA 1
ATOM 1522 C C . GLN A 1 201 ? -0.324 7.689 1.024 1.00 36.53 201 GLN A C 1
ATOM 1524 O O . GLN A 1 201 ? -1.468 7.969 0.671 1.00 36.53 201 GLN A O 1
ATOM 1529 N N . SER A 1 202 ? -0.034 6.485 1.517 1.00 38.53 202 SER A N 1
ATOM 1530 C CA . SER A 1 202 ? -1.087 5.612 2.051 1.00 38.53 202 SER A CA 1
ATOM 1531 C C . SER A 1 202 ? -1.477 6.117 3.430 1.00 38.53 202 SER A C 1
ATOM 1533 O O . SER A 1 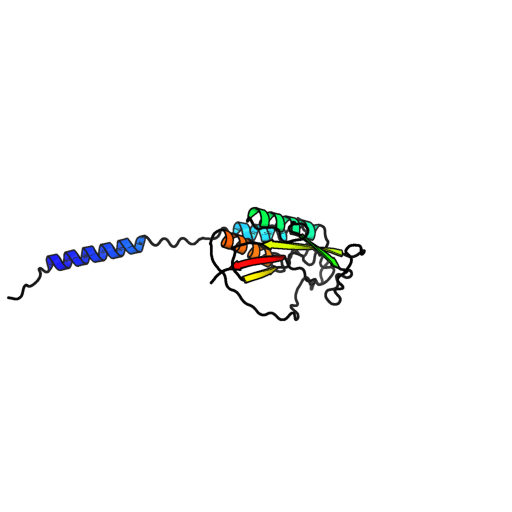202 ? -0.780 5.838 4.400 1.00 38.53 202 SER A O 1
ATOM 1535 N N . ILE A 1 203 ? -2.552 6.902 3.509 1.00 40.97 203 ILE A N 1
ATOM 1536 C CA . ILE A 1 203 ? -3.093 7.413 4.771 1.00 40.97 203 ILE A CA 1
ATOM 1537 C C . ILE A 1 203 ? -3.933 6.311 5.430 1.00 40.97 203 ILE A C 1
ATOM 1539 O O . ILE A 1 203 ? -5.048 6.026 4.993 1.00 40.97 203 ILE A O 1
ATOM 1543 N N . LEU A 1 204 ? -3.423 5.712 6.505 1.00 38.16 204 LEU A N 1
ATOM 1544 C CA . LEU A 1 204 ? -4.223 4.958 7.463 1.00 38.16 204 LEU A CA 1
ATOM 1545 C C . LEU A 1 204 ? -4.714 5.907 8.557 1.00 38.16 204 LEU A C 1
ATOM 1547 O O . LEU A 1 204 ? -3.934 6.464 9.330 1.00 38.16 204 LEU A O 1
ATOM 1551 N N . ARG A 1 205 ? -6.031 6.082 8.625 1.00 39.84 205 ARG A N 1
ATOM 1552 C CA . ARG A 1 205 ? -6.703 6.915 9.617 1.00 39.84 205 ARG A CA 1
ATOM 1553 C C . ARG A 1 205 ? -7.101 6.060 10.837 1.00 39.84 205 ARG A C 1
ATOM 1555 O O . ARG A 1 205 ? -7.940 5.171 10.698 1.00 39.84 205 ARG A O 1
ATOM 15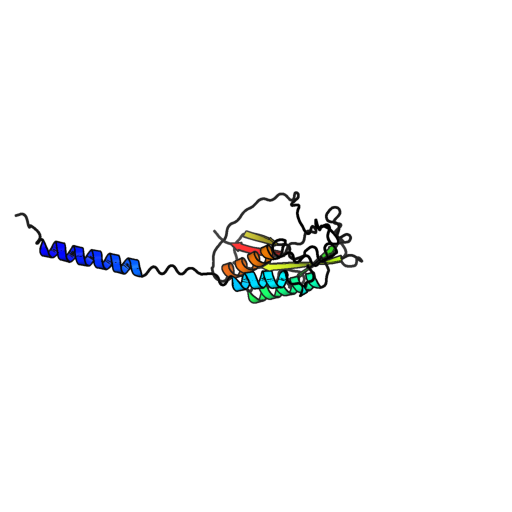62 N N . LEU A 1 206 ? -6.533 6.330 12.018 1.00 38.56 206 LEU A N 1
ATOM 1563 C CA . LEU A 1 206 ? -6.788 5.610 13.277 1.00 38.56 206 LEU A CA 1
ATOM 1564 C C . LEU A 1 206 ? -7.388 6.528 14.352 1.00 38.56 206 LEU A C 1
ATOM 1566 O O . LEU A 1 206 ? -6.926 7.644 14.564 1.00 38.56 206 LEU A O 1
ATOM 1570 N N . ILE A 1 207 ? -8.419 6.064 15.051 1.00 34.38 207 ILE A N 1
ATOM 1571 C CA . ILE A 1 207 ? -9.219 6.859 15.989 1.00 34.38 207 ILE A CA 1
ATOM 1572 C C . ILE A 1 207 ? -9.034 6.344 17.429 1.00 34.38 207 ILE A C 1
ATOM 1574 O O . ILE A 1 207 ? -9.250 5.160 17.667 1.00 34.38 207 ILE A O 1
ATOM 1578 N N . LEU A 1 208 ? -8.670 7.213 18.388 1.00 31.20 208 LEU A N 1
ATOM 1579 C CA . LEU A 1 208 ? -8.383 6.857 19.794 1.00 31.20 208 LEU A CA 1
ATOM 1580 C C . LEU A 1 208 ? -8.974 7.859 20.803 1.00 31.20 208 LEU A C 1
ATOM 1582 O O . LEU A 1 208 ? -8.967 9.065 20.553 1.00 31.20 208 LEU A O 1
ATOM 1586 N N . LYS A 1 209 ? -9.473 7.362 21.945 1.00 34.97 209 LYS A N 1
ATOM 1587 C CA . LYS A 1 209 ? -9.984 8.161 23.079 1.00 34.97 209 LYS A CA 1
ATOM 1588 C C . LYS A 1 209 ? -8.982 8.154 24.246 1.00 34.97 209 LYS A C 1
ATOM 1590 O O . LYS A 1 209 ? -8.449 7.089 24.562 1.00 34.97 209 LYS A O 1
ATOM 1595 N N . MET A 1 210 ? -8.800 9.319 24.880 1.00 33.06 210 MET A N 1
ATOM 1596 C CA . MET A 1 210 ? -8.759 9.444 26.347 1.00 33.06 210 MET A CA 1
ATOM 1597 C C . MET A 1 210 ? -10.197 9.596 26.848 1.00 33.06 210 MET A C 1
ATOM 1599 O O . MET A 1 210 ? -11.013 10.176 26.088 1.00 33.06 210 MET A O 1
#

pLDDT: mean 70.55, std 20.85, range [23.89, 97.69]

Sequence (210 aa):
MKIIPNSRILRAGFILLSALFIFSCSTLKWESTATDDRQMLSDISFLASNKLKGRTFGSPGELKAGDYIAGRFQQLGLQPKGENGTWFQALAVKNPNPHTVEFSKNSDSTGLHGRNVIGFIDHKAPLTIILGAHYDHLGMGTFGSLGDGKPAIHNGADDNASGVGMILELAERLRANKISIIYSSHLPAKKMDCGAQIIIQSILRLILKM

Organism: NCBI:txid2982028

Foldseek 3Di:
DDDDDDPVVVVVVVVVVVVVVVVVVPPPPPPPCPDCCVQLVVQLPVLLDCVLLQFAFLDPSVVVNLVVLQVLLVVLVWFADEPPRGQWDKWFFADQDLVDTDTDPDPPDPGRIHIAGETEDDPPAPDKDWQWFASHFCRQVPPQDPDPDGRDRDSCSVPTSSSSSVVSSVSNVVSVDVDDDDDDDDDDPDDDDHGDDDDHINIHMDHHYD

InterPro domains:
  IPR007484 Peptidase M28 [PF04389] (116-177)
  IPR045175 Peptidase M28 family [PTHR12147] (34-175)

Radius of gyration: 26.56 Å; chains: 1; bounding box: 43×47×103 Å

Secondary structure (DSSP, 8-state):
------HHHHHHHHHHHHHHHHHHHT----------THHHHHHHHHHTSGGGGGG-TTSHHHHHHHHHHHHHHHHTTPEE-SGGGSSEEEEEES---TTS--B-S-TTSSSEEEEEE-EEE----SEEEEEEE-----BTTSSS----SSS--B--IIIIIHHHHHHHHHHHHHHHS-----------S----SS--S---EEEEEEE--